Protein AF-A0A9D0XVX3-F1 (afdb_monomer_lite)

Radius of gyration: 26.19 Å; chains: 1; bounding box: 48×37×80 Å

Structure (mmCIF, N/CA/C/O backbone):
data_AF-A0A9D0XVX3-F1
#
_entry.id   AF-A0A9D0XVX3-F1
#
loop_
_atom_site.group_PDB
_atom_site.id
_atom_site.type_symbol
_atom_site.label_atom_id
_atom_site.label_alt_id
_atom_site.label_comp_id
_atom_site.label_asym_id
_atom_site.label_entity_id
_atom_site.label_seq_id
_atom_site.pdbx_PDB_ins_code
_atom_site.Cartn_x
_atom_site.Cartn_y
_atom_site.Cartn_z
_atom_site.occupancy
_atom_site.B_iso_or_equiv
_atom_site.auth_seq_id
_atom_site.auth_comp_id
_atom_site.auth_asym_id
_atom_site.auth_atom_id
_atom_site.pdbx_PDB_model_num
ATOM 1 N N . MET A 1 1 ? 24.039 11.231 -56.090 1.00 52.75 1 MET A N 1
ATOM 2 C CA . MET A 1 1 ? 24.964 10.865 -54.996 1.00 52.75 1 MET A CA 1
ATOM 3 C C . MET A 1 1 ? 25.336 9.409 -55.194 1.00 52.75 1 MET A C 1
ATOM 5 O O . MET A 1 1 ? 24.428 8.606 -55.371 1.00 52.75 1 MET A O 1
ATOM 9 N N . SER A 1 2 ? 26.626 9.075 -55.248 1.00 55.81 2 SER A N 1
ATOM 10 C CA . SER A 1 2 ? 27.055 7.671 -55.224 1.00 55.81 2 SER A CA 1
ATOM 11 C C . SER A 1 2 ? 26.662 7.043 -53.879 1.00 55.81 2 SER A C 1
ATOM 13 O O . SER A 1 2 ? 26.607 7.751 -52.868 1.00 55.81 2 SER A O 1
ATOM 15 N N . SER A 1 3 ? 26.374 5.737 -53.843 1.00 59.44 3 SER A N 1
ATOM 16 C CA . SER A 1 3 ? 26.017 5.036 -52.595 1.00 59.44 3 SER A CA 1
ATOM 17 C C . SER A 1 3 ? 27.057 5.251 -51.482 1.00 59.44 3 SER A C 1
ATOM 19 O O . SER A 1 3 ? 26.695 5.363 -50.313 1.00 59.44 3 SER A O 1
ATOM 21 N N . ASP A 1 4 ? 28.330 5.433 -51.842 1.00 62.91 4 ASP A N 1
ATOM 22 C CA . ASP A 1 4 ? 29.420 5.688 -50.895 1.00 62.91 4 ASP A CA 1
ATOM 23 C C . ASP A 1 4 ? 29.338 7.058 -50.208 1.00 62.91 4 ASP A C 1
ATOM 25 O O . ASP A 1 4 ? 29.583 7.165 -49.005 1.00 62.91 4 ASP A O 1
ATOM 29 N N . GLN A 1 5 ? 28.931 8.110 -50.930 1.00 63.84 5 GLN A N 1
ATOM 30 C CA . GLN A 1 5 ? 28.737 9.439 -50.337 1.00 63.84 5 GLN A CA 1
ATOM 31 C C . GLN A 1 5 ? 27.575 9.449 -49.340 1.00 63.84 5 GLN A C 1
ATOM 33 O O . GLN A 1 5 ? 27.665 10.082 -48.290 1.00 63.84 5 GLN A O 1
ATOM 38 N N . PHE A 1 6 ? 26.491 8.732 -49.645 1.00 62.97 6 PHE A N 1
ATOM 39 C CA . PHE A 1 6 ? 25.341 8.617 -48.748 1.00 62.97 6 PHE A CA 1
ATOM 40 C C . PHE A 1 6 ? 25.706 7.862 -47.459 1.00 62.97 6 PHE A C 1
ATOM 42 O O . PHE A 1 6 ? 25.366 8.299 -46.358 1.00 62.97 6 PHE A O 1
ATOM 49 N N . ASN A 1 7 ? 26.489 6.790 -47.583 1.00 68.19 7 ASN A N 1
ATOM 50 C CA . ASN A 1 7 ? 26.976 6.011 -46.445 1.00 68.19 7 ASN A CA 1
ATOM 51 C C . ASN A 1 7 ? 27.938 6.800 -45.556 1.00 68.19 7 ASN A C 1
ATOM 53 O O . ASN A 1 7 ? 27.896 6.676 -44.331 1.00 68.19 7 ASN A O 1
ATOM 57 N N . TYR A 1 8 ? 28.779 7.644 -46.153 1.00 71.88 8 TYR A N 1
ATOM 58 C CA . TYR A 1 8 ? 29.661 8.537 -45.409 1.00 71.88 8 TYR A CA 1
ATOM 59 C C . TYR A 1 8 ? 28.873 9.550 -44.566 1.00 71.88 8 TYR A C 1
ATOM 61 O O . TYR A 1 8 ? 29.139 9.700 -43.372 1.00 71.88 8 TYR A O 1
ATOM 69 N N . VAL A 1 9 ? 27.855 10.192 -45.152 1.00 76.06 9 VAL A N 1
ATOM 70 C CA . VAL A 1 9 ? 26.990 11.142 -44.432 1.00 76.06 9 VAL A CA 1
ATOM 71 C C . VAL A 1 9 ? 26.244 10.447 -43.294 1.00 76.06 9 VAL A C 1
ATOM 73 O O . VAL A 1 9 ? 26.218 10.966 -42.180 1.00 76.06 9 VAL A O 1
ATOM 76 N N . LEU A 1 10 ? 25.698 9.252 -43.535 1.00 73.81 10 LEU A N 1
ATOM 77 C CA . LEU A 1 10 ? 24.985 8.483 -42.516 1.00 73.81 10 LEU A CA 1
ATOM 78 C C . LEU A 1 10 ? 25.876 8.159 -41.308 1.00 73.81 10 LEU A C 1
ATOM 80 O O . LEU A 1 10 ? 25.492 8.411 -40.165 1.00 73.81 10 LEU A O 1
ATOM 84 N N . LYS A 1 11 ? 27.090 7.655 -41.558 1.00 73.00 11 LYS A N 1
ATOM 85 C CA . LYS A 1 11 ? 28.076 7.371 -40.504 1.00 73.00 11 LYS A CA 1
ATOM 86 C C . LYS A 1 11 ? 28.440 8.633 -39.731 1.00 73.00 11 LYS A C 1
ATOM 88 O O . LYS A 1 11 ? 28.538 8.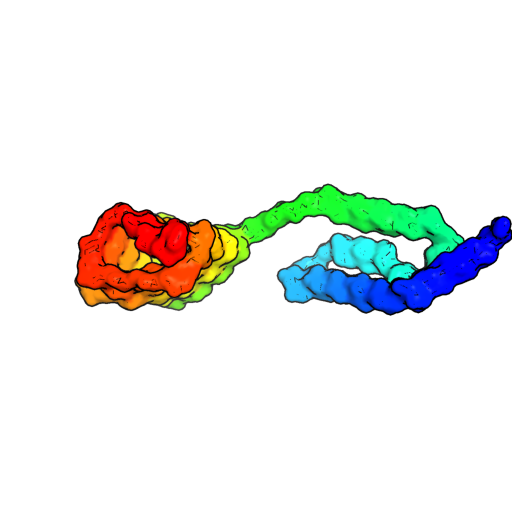597 -38.507 1.00 73.00 11 LYS A O 1
ATOM 93 N N . ASN A 1 12 ? 28.605 9.755 -40.429 1.00 75.88 12 ASN A N 1
ATOM 94 C CA . ASN A 1 12 ? 28.948 11.014 -39.786 1.00 75.88 12 ASN A CA 1
ATOM 95 C C . ASN A 1 12 ? 27.800 11.543 -38.911 1.00 75.88 12 ASN A C 1
ATOM 97 O O . ASN A 1 12 ? 28.048 12.027 -37.812 1.00 75.88 12 ASN A O 1
ATOM 101 N N . LEU A 1 13 ? 26.541 11.397 -39.334 1.00 76.56 13 LEU A N 1
ATOM 102 C CA . LEU A 1 13 ? 25.368 11.778 -38.536 1.00 76.56 13 LEU A CA 1
ATOM 103 C C . LEU A 1 13 ? 25.193 10.894 -37.292 1.00 76.56 13 LEU A C 1
ATOM 105 O O . LEU A 1 13 ? 24.900 11.405 -36.210 1.00 76.56 13 LEU A O 1
ATOM 109 N N . LEU A 1 14 ? 25.418 9.581 -37.413 1.00 73.81 14 LEU A N 1
ATOM 110 C CA . LEU A 1 14 ? 25.396 8.668 -36.263 1.00 73.81 14 LEU A CA 1
ATOM 111 C C . LEU A 1 14 ? 26.503 9.016 -35.255 1.00 73.81 14 LEU A C 1
ATOM 113 O O . LEU A 1 14 ? 26.245 9.076 -34.056 1.00 73.81 14 LEU A O 1
ATOM 117 N N . ASN A 1 15 ? 27.706 9.337 -35.739 1.00 71.75 15 ASN A N 1
ATOM 118 C CA . ASN A 1 15 ? 28.848 9.680 -34.889 1.00 71.75 15 ASN A CA 1
ATOM 119 C C . ASN A 1 15 ? 28.804 11.097 -34.297 1.00 71.75 15 ASN A C 1
ATOM 121 O O . ASN A 1 15 ? 29.281 11.304 -33.185 1.00 71.75 15 ASN A O 1
ATOM 125 N N . SER A 1 16 ? 28.290 12.095 -35.019 1.00 74.81 16 SER A N 1
ATOM 126 C CA . SER A 1 16 ? 28.348 13.502 -34.589 1.00 74.81 16 SER A CA 1
ATOM 127 C C . SER A 1 16 ? 27.082 13.961 -33.870 1.00 74.81 16 SER A C 1
ATOM 129 O O . SER A 1 16 ? 27.187 14.618 -32.834 1.00 74.81 16 SER A O 1
ATOM 131 N N . SER A 1 17 ? 25.904 13.588 -34.376 1.00 71.94 17 SER A N 1
ATOM 132 C CA . SER A 1 17 ? 24.608 14.025 -33.842 1.00 71.94 17 SER A CA 1
ATOM 133 C C . SER A 1 17 ? 24.043 13.072 -32.787 1.00 71.94 17 SER A C 1
ATOM 135 O O . SER A 1 17 ? 23.274 13.507 -31.938 1.00 71.94 17 SER A O 1
ATOM 137 N N . ASN A 1 18 ? 24.442 11.794 -32.795 1.00 71.31 18 ASN A N 1
ATOM 138 C CA . ASN A 1 18 ? 23.931 10.759 -31.886 1.00 71.31 18 ASN A CA 1
ATOM 139 C C . ASN A 1 18 ? 25.034 10.133 -31.012 1.00 71.31 18 ASN A C 1
ATOM 141 O O . ASN A 1 18 ? 25.027 8.935 -30.740 1.00 71.31 18 ASN A O 1
ATOM 145 N N . LYS A 1 19 ? 25.972 10.953 -30.522 1.00 75.75 19 LYS A N 1
ATOM 146 C CA . LYS A 1 19 ? 27.110 10.517 -29.682 1.00 75.75 19 LYS A CA 1
ATOM 147 C C . LYS A 1 19 ? 26.708 9.705 -28.449 1.00 75.75 19 LYS A C 1
ATOM 149 O O . LYS A 1 19 ? 27.444 8.817 -28.036 1.00 75.75 19 LYS A O 1
ATOM 154 N N . ASN A 1 20 ? 25.539 9.996 -27.881 1.00 83.12 20 ASN A N 1
ATOM 155 C CA . ASN A 1 20 ? 25.042 9.331 -26.676 1.00 83.12 20 ASN A CA 1
ATOM 156 C C . ASN A 1 20 ? 24.321 8.010 -26.968 1.00 83.12 20 ASN A C 1
ATOM 158 O O . ASN A 1 20 ? 24.012 7.280 -26.035 1.00 83.12 20 ASN A O 1
ATOM 162 N N . LEU A 1 21 ? 24.063 7.676 -28.236 1.00 82.44 21 LEU A N 1
ATOM 163 C CA . LEU A 1 21 ? 23.298 6.487 -28.608 1.00 82.44 21 LEU A CA 1
ATOM 164 C C . LEU A 1 21 ? 23.889 5.178 -28.047 1.00 82.44 21 LEU A C 1
ATOM 166 O O . LEU A 1 21 ? 23.113 4.398 -27.496 1.00 82.44 21 LEU A O 1
ATOM 170 N N . PRO A 1 22 ? 25.217 4.934 -28.076 1.00 83.88 22 PRO A N 1
ATOM 171 C CA . PRO A 1 22 ? 25.799 3.742 -27.461 1.00 83.88 22 PRO A CA 1
ATOM 172 C C . PRO A 1 22 ? 25.550 3.677 -25.953 1.00 83.88 22 PRO A C 1
ATOM 174 O O . PRO A 1 22 ? 25.225 2.614 -25.428 1.00 83.88 22 PRO A O 1
ATOM 177 N N . LEU A 1 23 ? 25.660 4.821 -25.266 1.00 84.50 23 LEU A N 1
ATOM 178 C CA . LEU A 1 23 ? 25.414 4.925 -23.827 1.00 84.50 23 LEU A CA 1
ATOM 179 C C . LEU A 1 23 ? 23.945 4.648 -23.508 1.00 84.50 23 LEU A C 1
ATOM 181 O O . LEU A 1 23 ? 23.659 3.830 -22.643 1.00 84.50 23 LEU A O 1
ATOM 185 N N . THR A 1 24 ? 23.015 5.238 -24.259 1.00 84.75 24 THR A N 1
ATOM 186 C CA . THR A 1 24 ? 21.578 4.990 -24.095 1.00 84.75 24 THR A CA 1
ATOM 187 C C . THR A 1 24 ? 21.229 3.519 -24.328 1.00 84.75 24 THR A C 1
ATOM 189 O O . THR A 1 24 ? 20.479 2.929 -23.554 1.00 84.75 24 THR A O 1
ATOM 192 N N . VAL A 1 25 ? 21.792 2.889 -25.366 1.00 84.12 25 VAL A N 1
ATOM 193 C CA . VAL A 1 25 ? 21.595 1.453 -25.627 1.00 84.12 25 VAL A CA 1
ATOM 194 C C . VAL A 1 25 ? 22.132 0.616 -24.462 1.00 84.12 25 VAL A C 1
ATOM 196 O O . VAL A 1 25 ? 21.450 -0.304 -24.007 1.00 84.12 25 VAL A O 1
ATOM 199 N N . TYR A 1 26 ? 23.313 0.950 -23.940 1.00 84.00 26 TYR A N 1
ATOM 200 C CA . TYR A 1 26 ? 23.897 0.274 -22.785 1.00 84.00 26 TYR A CA 1
ATOM 201 C C . TYR A 1 26 ? 23.040 0.423 -21.519 1.00 84.00 26 TYR A C 1
ATOM 203 O O . TYR A 1 26 ? 22.759 -0.574 -20.855 1.00 84.00 26 TYR A O 1
ATOM 211 N N . GLU A 1 27 ? 22.580 1.634 -21.203 1.00 83.31 27 GLU A N 1
ATOM 212 C CA . GLU A 1 27 ? 21.724 1.913 -20.045 1.00 83.31 27 GLU A CA 1
ATOM 213 C C . GLU A 1 27 ? 20.420 1.117 -20.097 1.00 83.31 27 GLU A C 1
ATOM 215 O O . GLU A 1 27 ? 20.023 0.514 -19.100 1.00 83.31 27 GLU A O 1
ATOM 220 N N . VAL A 1 28 ? 19.787 1.051 -21.272 1.00 81.25 28 VAL A N 1
ATOM 221 C CA . VAL A 1 28 ? 18.573 0.254 -21.481 1.00 81.25 28 VAL A CA 1
ATOM 222 C C . VAL A 1 28 ? 18.857 -1.230 -21.240 1.00 81.25 28 VAL A C 1
ATOM 224 O O . VAL A 1 28 ? 18.151 -1.871 -20.462 1.00 81.25 28 VAL A O 1
ATOM 227 N N . LEU A 1 29 ? 19.912 -1.786 -21.846 1.00 79.44 29 LEU A N 1
ATOM 228 C CA . LEU A 1 29 ? 20.296 -3.191 -21.657 1.00 79.44 29 LEU A CA 1
ATOM 229 C C . LEU A 1 29 ? 20.642 -3.515 -20.197 1.00 79.44 29 LEU A C 1
ATOM 231 O O . LEU A 1 29 ? 20.311 -4.593 -19.700 1.00 79.44 29 LEU A O 1
ATOM 235 N N . TYR A 1 30 ? 21.298 -2.588 -19.503 1.00 80.38 30 TYR A N 1
ATOM 236 C CA . TYR A 1 30 ? 21.643 -2.721 -18.093 1.00 80.38 30 TYR A CA 1
ATOM 237 C C . TYR A 1 30 ? 20.401 -2.661 -17.191 1.00 80.38 30 TYR A C 1
ATOM 239 O O . TYR A 1 30 ? 20.271 -3.469 -16.269 1.00 80.38 30 TYR A O 1
ATOM 247 N N . ALA A 1 31 ? 19.446 -1.774 -17.487 1.00 75.38 31 ALA A N 1
ATOM 248 C CA . ALA A 1 31 ? 18.176 -1.682 -16.770 1.00 75.38 31 ALA A CA 1
ATOM 249 C C . ALA A 1 31 ? 17.358 -2.980 -16.872 1.00 75.38 31 ALA A C 1
ATOM 251 O O . ALA A 1 31 ? 16.809 -3.430 -15.867 1.00 75.38 31 ALA A O 1
ATOM 252 N N . PHE A 1 32 ? 17.351 -3.634 -18.041 1.00 71.06 32 PHE A N 1
ATOM 253 C CA . PHE A 1 32 ? 16.723 -4.951 -18.201 1.00 71.06 32 PHE A CA 1
ATOM 254 C C . PHE A 1 32 ? 17.389 -6.051 -17.354 1.00 71.06 32 PHE A C 1
ATOM 256 O O . PHE A 1 32 ? 16.715 -6.998 -16.961 1.00 71.06 32 PHE A O 1
ATOM 263 N N . LYS A 1 33 ? 18.684 -5.930 -17.024 1.00 68.88 33 LYS A N 1
ATOM 264 C CA . LYS A 1 33 ? 19.402 -6.900 -16.177 1.00 68.88 33 LYS A CA 1
ATOM 265 C C . LYS A 1 33 ? 19.218 -6.670 -14.674 1.00 68.88 33 LYS A C 1
ATOM 267 O O . LYS A 1 33 ? 19.176 -7.634 -13.921 1.00 68.88 33 LYS A O 1
ATOM 272 N N . LYS A 1 34 ? 19.130 -5.417 -14.212 1.00 56.25 34 LYS A N 1
ATOM 273 C CA . LYS A 1 34 ? 19.202 -5.066 -12.775 1.00 56.25 34 LYS A CA 1
ATOM 274 C C . LYS A 1 34 ? 17.959 -5.463 -11.947 1.00 56.25 34 LYS A C 1
ATOM 276 O O . LYS A 1 34 ? 18.030 -5.430 -10.723 1.00 56.25 34 LYS A O 1
ATOM 281 N N . GLY A 1 35 ? 16.841 -5.835 -12.580 1.00 53.16 35 GLY A N 1
ATOM 282 C CA . GLY A 1 35 ? 15.582 -6.195 -11.898 1.00 53.16 35 GLY A CA 1
ATOM 283 C C . GLY A 1 35 ? 15.077 -7.628 -12.116 1.00 53.16 35 GLY A C 1
ATOM 284 O O . GLY A 1 35 ? 14.187 -8.061 -11.390 1.00 53.16 35 GLY A O 1
ATOM 285 N N . ASN A 1 36 ? 15.645 -8.365 -13.074 1.00 54.41 36 ASN A N 1
ATOM 286 C CA . ASN A 1 36 ? 15.230 -9.725 -13.417 1.00 54.41 36 ASN A CA 1
ATOM 287 C C . ASN A 1 36 ? 16.327 -10.700 -12.969 1.00 54.41 36 ASN A C 1
ATOM 289 O O . ASN A 1 36 ? 17.297 -10.918 -13.689 1.00 54.41 36 ASN A O 1
ATOM 293 N N . TYR A 1 37 ? 16.188 -11.280 -11.772 1.00 49.88 37 TYR A N 1
ATOM 294 C CA . TYR A 1 37 ? 17.137 -12.265 -11.222 1.00 49.88 37 TYR A CA 1
ATOM 295 C C . TYR A 1 37 ? 17.169 -13.600 -11.994 1.00 49.88 37 TYR A C 1
ATOM 297 O O . TYR A 1 37 ? 17.987 -14.460 -11.682 1.00 49.88 37 TYR A O 1
ATOM 305 N N . ASP A 1 38 ? 16.319 -13.758 -13.011 1.00 45.81 38 ASP A N 1
ATOM 306 C CA . ASP A 1 38 ? 16.195 -14.963 -13.827 1.00 45.81 38 ASP A CA 1
ATOM 307 C C . ASP A 1 38 ? 16.753 -14.704 -15.239 1.00 45.81 38 ASP A C 1
ATOM 309 O O . ASP A 1 38 ? 16.037 -14.491 -16.217 1.00 45.81 38 ASP A O 1
ATOM 313 N N . ILE A 1 39 ? 18.082 -14.624 -15.353 1.00 48.00 39 ILE A N 1
ATOM 314 C CA . ILE A 1 39 ? 18.762 -14.356 -16.630 1.00 48.00 39 ILE A CA 1
ATOM 315 C C . ILE A 1 39 ? 18.944 -15.676 -17.396 1.00 48.00 39 ILE A C 1
ATOM 317 O O . ILE A 1 39 ? 20.051 -16.165 -17.605 1.00 48.00 39 ILE A O 1
ATOM 321 N N . GLN A 1 40 ? 17.819 -16.224 -17.852 1.00 51.69 40 GLN A N 1
ATOM 322 C CA . GLN A 1 40 ? 17.716 -16.964 -19.117 1.00 51.69 40 GLN A CA 1
ATOM 323 C C . GLN A 1 40 ? 16.826 -16.192 -20.105 1.00 51.69 40 GLN A C 1
ATOM 325 O O . GLN A 1 40 ? 16.125 -16.766 -20.933 1.00 51.69 40 GLN A O 1
ATOM 330 N N . ASP A 1 41 ? 16.823 -14.861 -20.007 1.00 63.47 41 ASP A N 1
ATOM 331 C CA . ASP A 1 41 ? 15.916 -14.012 -20.770 1.00 63.47 41 ASP A CA 1
ATOM 332 C C . ASP A 1 41 ? 16.376 -13.932 -22.241 1.00 63.47 41 ASP A C 1
ATOM 334 O O . ASP A 1 41 ? 17.187 -13.088 -22.639 1.00 63.47 41 ASP A O 1
ATOM 338 N N . GLU A 1 42 ? 15.836 -14.827 -23.071 1.00 70.88 42 GLU A N 1
ATOM 339 C CA . GLU A 1 42 ? 15.985 -14.859 -24.534 1.00 70.88 42 GLU A CA 1
ATOM 340 C C . GLU A 1 42 ? 15.760 -13.472 -25.164 1.00 70.88 42 GLU A C 1
ATOM 342 O O . GLU A 1 42 ? 16.402 -13.102 -26.151 1.00 70.88 42 GLU A O 1
ATOM 347 N N . LEU A 1 43 ? 14.926 -12.645 -24.525 1.00 72.88 43 LEU A N 1
ATOM 348 C CA . LEU A 1 43 ? 14.694 -11.256 -24.897 1.00 72.88 43 LEU A CA 1
ATOM 349 C C . LEU A 1 43 ? 15.952 -10.386 -24.773 1.00 72.88 43 LEU A C 1
ATOM 351 O O . LEU A 1 43 ? 16.284 -9.697 -25.737 1.00 72.88 43 LEU A O 1
ATOM 355 N N . VAL A 1 44 ? 16.660 -10.407 -23.639 1.00 76.44 44 VAL A N 1
ATOM 356 C CA . VAL A 1 44 ? 17.871 -9.587 -23.443 1.00 76.44 44 VAL A CA 1
ATOM 357 C C . VAL A 1 44 ? 18.941 -9.998 -24.445 1.00 76.44 44 VAL A C 1
ATOM 359 O O . VAL A 1 44 ? 19.579 -9.140 -25.053 1.00 76.44 44 VAL A O 1
ATOM 362 N N . LEU A 1 45 ? 19.078 -11.304 -24.692 1.00 76.94 45 LEU A N 1
ATOM 363 C CA . LEU A 1 45 ? 19.994 -11.820 -25.703 1.00 76.94 45 LEU A CA 1
ATOM 364 C C . LEU A 1 45 ? 19.592 -11.370 -27.120 1.00 76.94 45 LEU A C 1
ATOM 366 O O . LEU A 1 45 ? 20.451 -10.967 -27.906 1.00 76.94 45 LEU A O 1
ATOM 370 N N . SER A 1 46 ? 18.296 -11.393 -27.449 1.00 78.75 46 SER A N 1
ATOM 371 C CA . SER A 1 46 ? 17.782 -10.930 -28.747 1.00 78.75 46 SER A CA 1
ATOM 372 C C . SER A 1 46 ? 17.977 -9.423 -28.953 1.00 78.75 46 SER A C 1
ATOM 374 O O . SER A 1 46 ? 18.359 -9.000 -30.046 1.00 78.75 46 SER A O 1
ATOM 376 N N . LEU A 1 47 ? 17.783 -8.622 -27.898 1.00 79.25 47 LEU A N 1
ATOM 377 C CA . LEU A 1 47 ? 18.005 -7.179 -27.897 1.00 79.25 47 LEU A CA 1
ATOM 378 C C . LEU A 1 47 ? 19.484 -6.881 -28.105 1.00 79.25 47 LEU A C 1
ATOM 380 O O . LEU A 1 47 ? 19.810 -6.166 -29.043 1.00 79.25 47 LEU A O 1
ATOM 384 N N . MET A 1 48 ? 20.374 -7.504 -27.326 1.00 80.75 48 MET A N 1
ATOM 385 C CA . MET A 1 48 ? 21.824 -7.334 -27.474 1.00 80.75 48 MET A CA 1
ATOM 386 C C . MET A 1 48 ? 22.309 -7.651 -28.890 1.00 80.75 48 MET A C 1
ATOM 388 O O . MET A 1 48 ? 23.069 -6.876 -29.467 1.00 80.75 48 MET A O 1
ATOM 392 N N . LYS A 1 49 ? 21.837 -8.758 -29.482 1.00 82.25 49 LYS A N 1
ATOM 393 C CA . LYS A 1 49 ? 22.199 -9.141 -30.856 1.00 82.25 49 LYS A CA 1
ATOM 394 C C . LYS A 1 49 ? 21.754 -8.103 -31.887 1.00 82.25 49 LYS A C 1
ATOM 396 O O . LYS A 1 49 ? 22.489 -7.831 -32.828 1.00 82.25 49 LYS A O 1
ATOM 401 N N . LYS A 1 50 ? 20.565 -7.519 -31.721 1.00 82.31 50 LYS A N 1
ATOM 402 C CA . LYS A 1 50 ? 19.998 -6.560 -32.683 1.00 82.31 50 LYS A CA 1
ATOM 403 C C . LYS A 1 50 ? 20.474 -5.124 -32.474 1.00 82.31 50 LYS A C 1
ATOM 405 O O . LYS A 1 50 ? 20.511 -4.355 -33.428 1.00 82.31 50 LYS A O 1
ATOM 410 N N . THR A 1 51 ? 20.830 -4.749 -31.246 1.00 84.06 51 THR A N 1
ATOM 411 C CA . THR A 1 51 ? 21.301 -3.399 -30.905 1.00 84.06 51 THR A CA 1
ATOM 412 C C . THR A 1 51 ? 22.825 -3.270 -30.996 1.00 84.06 51 THR A C 1
ATOM 414 O O . THR A 1 51 ? 23.332 -2.158 -30.878 1.00 84.06 51 THR A O 1
ATOM 417 N N . GLY A 1 52 ? 23.566 -4.368 -31.197 1.00 80.88 52 GLY A N 1
ATOM 418 C CA . GLY A 1 52 ? 25.035 -4.392 -31.180 1.00 80.88 52 GLY A CA 1
ATOM 419 C C . GLY A 1 52 ? 25.689 -3.392 -32.138 1.00 80.88 52 GLY A C 1
ATOM 420 O O . GLY A 1 52 ? 26.583 -2.653 -31.736 1.00 80.88 52 GLY A O 1
ATOM 421 N N . SER A 1 53 ? 25.173 -3.263 -33.363 1.00 81.56 53 SER A N 1
ATOM 422 C CA . SER A 1 53 ? 25.681 -2.299 -34.353 1.00 81.56 53 SER A CA 1
ATOM 423 C C . SER A 1 53 ? 25.486 -0.831 -33.942 1.00 81.56 53 SER A C 1
ATOM 425 O O . SER A 1 53 ? 26.182 0.048 -34.444 1.00 81.56 53 SER A O 1
ATOM 427 N N . LEU A 1 54 ? 24.561 -0.550 -33.012 1.00 82.00 54 LEU A N 1
ATOM 428 C CA . LEU A 1 54 ? 24.331 0.790 -32.459 1.00 82.00 54 LEU A CA 1
ATOM 429 C C . LEU A 1 54 ? 25.265 1.116 -31.282 1.00 82.00 54 LEU A C 1
ATOM 431 O O . LEU A 1 54 ? 25.355 2.275 -30.888 1.00 82.00 54 LEU A O 1
ATOM 435 N N . MET A 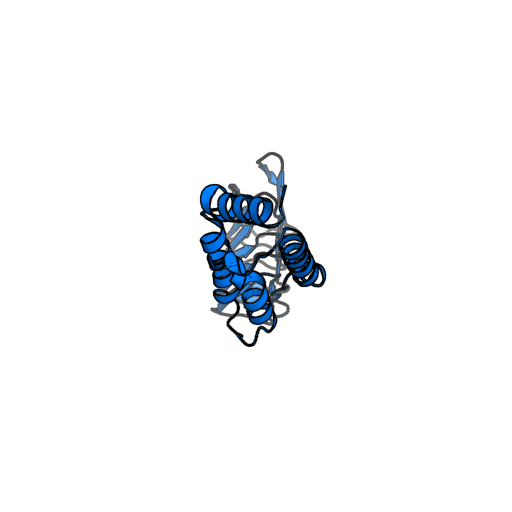1 55 ? 25.989 0.130 -30.739 1.00 77.31 55 MET A N 1
ATOM 436 C CA . MET A 1 55 ? 26.993 0.329 -29.687 1.00 77.31 55 MET A CA 1
ATOM 437 C C . MET A 1 55 ? 28.377 0.656 -30.268 1.00 77.31 55 MET A C 1
ATOM 439 O O . MET A 1 55 ? 29.384 0.076 -29.879 1.00 77.31 55 MET A O 1
ATOM 443 N N . GLY A 1 56 ? 28.434 1.579 -31.230 1.00 72.06 56 GLY A N 1
ATOM 444 C CA . GLY A 1 56 ? 29.693 2.066 -31.807 1.00 72.06 56 GLY A CA 1
ATOM 445 C C . GLY A 1 56 ? 30.222 1.283 -33.015 1.00 72.06 56 GLY A C 1
ATOM 446 O O . GLY A 1 56 ? 31.168 1.737 -33.653 1.00 72.06 56 GLY A O 1
ATOM 447 N N . HIS A 1 57 ? 29.583 0.177 -33.408 1.00 73.12 57 HIS A N 1
ATOM 448 C CA . HIS A 1 57 ? 29.918 -0.583 -34.623 1.00 73.12 57 HIS A CA 1
ATOM 449 C C . HIS A 1 57 ? 29.105 -0.121 -35.848 1.00 73.12 57 HIS A C 1
ATOM 451 O O . HIS A 1 57 ? 28.556 -0.920 -36.603 1.00 73.12 57 HIS A O 1
ATOM 457 N N . TYR A 1 58 ? 29.031 1.192 -36.086 1.00 72.38 58 TYR A N 1
ATOM 458 C CA . TYR A 1 58 ? 28.213 1.757 -37.174 1.00 72.38 58 TYR A CA 1
ATOM 459 C C . TYR A 1 58 ? 28.705 1.390 -38.582 1.00 72.38 58 TYR A C 1
ATOM 461 O O . TYR A 1 58 ? 27.998 1.605 -39.565 1.00 72.38 58 TYR A O 1
ATOM 469 N N . CYS A 1 59 ? 29.913 0.831 -38.702 1.00 68.19 59 CYS A N 1
ATOM 470 C CA . CYS A 1 59 ? 30.408 0.253 -39.950 1.00 68.19 59 CYS A CA 1
ATOM 471 C C . CYS A 1 59 ? 29.522 -0.893 -40.459 1.00 68.19 59 CYS A C 1
ATOM 473 O O . CYS A 1 59 ? 29.440 -1.076 -41.671 1.00 68.19 59 CYS A O 1
ATOM 475 N N . ASP A 1 60 ? 28.803 -1.568 -39.558 1.00 73.31 60 ASP A N 1
ATOM 476 C CA . ASP A 1 60 ? 27.895 -2.677 -39.866 1.00 73.31 60 ASP A CA 1
ATOM 477 C C . ASP A 1 60 ? 26.500 -2.202 -40.311 1.00 73.31 60 ASP A C 1
ATOM 479 O O . ASP A 1 60 ? 25.592 -3.004 -40.537 1.00 73.31 60 ASP A O 1
ATOM 483 N N . ILE A 1 61 ? 26.311 -0.885 -40.437 1.00 77.25 61 ILE A N 1
ATOM 484 C CA . ILE A 1 61 ? 25.079 -0.251 -40.903 1.00 77.25 61 ILE A CA 1
ATOM 485 C C . ILE A 1 61 ? 25.354 0.322 -42.299 1.00 77.25 61 ILE A C 1
ATOM 487 O O . ILE A 1 61 ? 25.735 1.488 -42.434 1.00 77.25 61 ILE A O 1
ATOM 491 N N . PRO A 1 62 ? 25.219 -0.504 -43.353 1.00 73.38 62 PRO A N 1
ATOM 492 C CA . PRO A 1 62 ? 25.653 -0.140 -44.693 1.00 73.38 62 PRO A CA 1
ATOM 493 C C . PRO A 1 62 ? 24.698 0.820 -45.392 1.00 73.38 62 PRO A C 1
ATOM 495 O O . PRO A 1 62 ? 25.093 1.390 -46.395 1.00 73.38 62 PRO A O 1
ATOM 498 N N . ASP A 1 63 ? 23.453 0.962 -44.932 1.00 79.88 63 ASP A N 1
ATOM 499 C CA . ASP A 1 63 ? 22.459 1.833 -45.548 1.00 79.88 63 ASP A CA 1
ATOM 500 C C . ASP A 1 63 ? 21.321 2.208 -44.580 1.00 79.88 63 ASP A C 1
ATOM 502 O O . ASP A 1 63 ? 21.173 1.676 -43.473 1.00 79.88 63 ASP A O 1
ATOM 506 N N . MET A 1 64 ? 20.466 3.131 -45.030 1.00 77.12 64 MET A N 1
ATOM 507 C CA . MET A 1 64 ? 19.277 3.546 -44.283 1.00 77.12 64 MET A CA 1
ATOM 508 C C . MET A 1 64 ? 18.249 2.412 -44.144 1.00 77.12 64 MET A C 1
ATOM 510 O O . MET A 1 64 ? 17.514 2.358 -43.158 1.00 77.12 64 MET A O 1
ATOM 514 N N . LYS A 1 65 ? 18.207 1.468 -45.095 1.00 82.25 65 LYS A N 1
ATOM 515 C CA . LYS A 1 65 ? 17.300 0.313 -45.025 1.00 82.25 65 LYS A CA 1
ATOM 516 C C . LYS A 1 65 ? 17.643 -0.578 -43.832 1.00 82.25 65 LYS A C 1
ATOM 518 O O . LYS A 1 65 ? 16.732 -1.056 -43.158 1.00 82.25 65 LYS A O 1
ATOM 523 N N . CYS A 1 66 ? 18.927 -0.743 -43.521 1.00 80.38 66 CYS A N 1
ATOM 524 C CA . CYS A 1 66 ? 19.396 -1.467 -42.348 1.00 80.38 66 CYS A CA 1
ATOM 525 C C . CYS A 1 66 ? 18.912 -0.803 -41.050 1.00 80.38 66 CYS A C 1
ATOM 527 O O . CYS A 1 66 ? 18.380 -1.491 -40.180 1.00 80.38 66 CYS A O 1
ATOM 529 N N . LEU A 1 67 ? 18.979 0.531 -40.946 1.00 80.12 67 LEU A N 1
ATOM 530 C CA . LEU A 1 67 ? 18.426 1.266 -39.796 1.00 80.12 67 LEU A CA 1
ATOM 531 C C . LEU A 1 67 ? 16.914 1.094 -39.669 1.00 80.12 67 LEU A C 1
ATOM 533 O O . LEU A 1 67 ? 16.409 0.828 -38.577 1.00 80.12 67 LEU A O 1
ATOM 537 N N . CYS A 1 68 ? 16.184 1.204 -40.780 1.00 81.69 68 CYS A N 1
ATOM 538 C CA . CYS A 1 68 ? 14.743 0.968 -40.801 1.00 81.69 68 CYS A CA 1
ATOM 539 C C . CYS A 1 68 ? 14.400 -0.458 -40.352 1.00 81.69 68 CYS A C 1
ATOM 541 O O . CYS A 1 68 ? 13.446 -0.641 -39.593 1.00 81.69 68 CYS A O 1
ATOM 543 N N . ARG A 1 69 ? 15.191 -1.457 -40.763 1.00 85.31 69 ARG A N 1
ATOM 544 C CA . ARG A 1 69 ? 15.041 -2.851 -40.332 1.00 85.31 69 ARG A CA 1
ATOM 545 C C . ARG A 1 69 ? 15.288 -3.001 -38.834 1.00 85.31 69 ARG A C 1
ATOM 547 O O . ARG A 1 69 ? 14.416 -3.521 -38.151 1.00 85.31 69 ARG A O 1
ATOM 554 N N . ILE A 1 70 ? 16.401 -2.484 -38.311 1.00 83.44 70 ILE A N 1
ATOM 555 C CA . ILE A 1 70 ? 16.712 -2.523 -36.872 1.00 83.44 70 ILE A CA 1
ATOM 556 C C . ILE A 1 70 ? 15.581 -1.866 -36.066 1.00 83.44 70 ILE A C 1
ATOM 558 O O . ILE A 1 70 ? 15.075 -2.458 -35.116 1.00 83.44 70 ILE A O 1
ATOM 562 N N . SER A 1 71 ? 15.118 -0.683 -36.481 1.00 83.81 71 SER A N 1
ATOM 563 C CA . SER A 1 71 ? 14.009 0.019 -35.823 1.00 83.81 71 SER A CA 1
ATOM 564 C C . SER A 1 71 ? 12.710 -0.791 -35.855 1.00 83.81 71 SER A C 1
ATOM 566 O O . SER A 1 71 ? 12.008 -0.881 -34.848 1.00 83.81 71 SER A O 1
ATOM 568 N N . SER A 1 72 ? 12.396 -1.415 -36.991 1.00 82.50 72 SER A N 1
ATOM 569 C CA . SER A 1 72 ? 11.184 -2.224 -37.157 1.00 82.50 72 SER A CA 1
ATOM 570 C C . SER A 1 72 ? 11.242 -3.513 -36.342 1.00 82.50 72 SER A C 1
ATOM 572 O O . SER A 1 72 ? 10.256 -3.882 -35.713 1.00 82.50 72 SER A O 1
ATOM 574 N N . GLU A 1 73 ? 12.398 -4.171 -36.286 1.00 82.25 73 GLU A N 1
ATOM 575 C CA . GLU A 1 73 ? 12.609 -5.371 -35.478 1.00 82.25 73 GLU A CA 1
ATOM 576 C C . GLU A 1 73 ? 12.553 -5.065 -33.980 1.00 82.25 73 GLU A C 1
ATOM 578 O O . GLU A 1 73 ? 11.919 -5.811 -33.238 1.00 82.25 73 GLU A O 1
ATOM 583 N N . MET A 1 74 ? 13.146 -3.953 -33.532 1.00 78.50 74 MET A N 1
ATOM 584 C CA . MET A 1 74 ? 13.004 -3.489 -32.148 1.00 78.50 74 MET A CA 1
ATOM 585 C C . MET A 1 74 ? 11.541 -3.208 -31.814 1.00 78.50 74 MET A C 1
ATOM 587 O O . MET A 1 74 ? 11.040 -3.675 -30.792 1.00 78.50 74 MET A O 1
ATOM 591 N N . LYS A 1 75 ? 10.829 -2.496 -32.697 1.00 81.00 75 LYS A N 1
ATOM 592 C CA . LYS A 1 75 ? 9.393 -2.261 -32.536 1.00 81.00 75 LYS A CA 1
ATOM 593 C C . LYS A 1 75 ? 8.634 -3.575 -32.467 1.00 81.00 75 LYS A C 1
ATOM 595 O O . LYS A 1 75 ? 7.813 -3.708 -31.577 1.00 81.00 75 LYS A O 1
ATOM 600 N N . HIS A 1 76 ? 8.911 -4.551 -33.326 1.00 81.50 76 HIS A N 1
ATOM 601 C CA . HIS A 1 76 ? 8.226 -5.845 -33.321 1.00 81.50 76 HIS A CA 1
ATOM 602 C C . HIS A 1 76 ? 8.495 -6.647 -32.037 1.00 81.50 76 HIS A C 1
ATOM 604 O O . HIS A 1 76 ? 7.554 -7.138 -31.415 1.00 81.50 76 HIS A O 1
ATOM 610 N N . LEU A 1 77 ? 9.757 -6.712 -31.593 1.00 74.44 77 LEU A N 1
ATOM 611 C CA . LEU A 1 77 ? 10.146 -7.349 -30.328 1.00 74.44 77 LEU A CA 1
ATOM 612 C C . LEU A 1 77 ? 9.428 -6.740 -29.119 1.00 74.44 77 LEU A C 1
ATOM 614 O O . LEU A 1 77 ? 9.072 -7.456 -28.186 1.00 74.44 77 LEU A O 1
ATOM 618 N N . LEU A 1 78 ? 9.198 -5.427 -29.147 1.00 70.06 78 LEU A N 1
ATOM 619 C CA . LEU A 1 78 ? 8.512 -4.703 -28.080 1.00 70.06 78 LEU A CA 1
ATOM 620 C C . LEU A 1 78 ? 6.980 -4.709 -28.247 1.00 70.06 78 LEU A C 1
ATOM 622 O O . LEU A 1 78 ? 6.260 -4.722 -27.257 1.00 70.06 78 LEU A O 1
ATOM 626 N N . SER A 1 79 ? 6.459 -4.756 -29.476 1.00 67.38 79 SER A N 1
ATOM 627 C CA . SER A 1 79 ? 5.017 -4.678 -29.782 1.00 67.38 79 SER A CA 1
ATOM 628 C C . SER A 1 79 ? 4.268 -5.967 -29.446 1.00 67.38 79 SER A C 1
ATOM 630 O O . SER A 1 79 ? 3.099 -5.909 -29.073 1.00 67.38 79 SER A O 1
ATOM 632 N N . GLY A 1 80 ? 4.933 -7.127 -29.524 1.00 55.22 80 GLY A N 1
ATOM 633 C CA . GLY A 1 80 ? 4.365 -8.406 -29.074 1.00 55.22 80 GLY A CA 1
ATOM 634 C C . GLY A 1 80 ? 4.214 -8.503 -27.551 1.00 55.22 80 GLY A C 1
ATOM 635 O O . GLY A 1 80 ? 3.452 -9.327 -27.051 1.00 55.22 80 GLY A O 1
ATOM 636 N N . ARG A 1 81 ? 4.894 -7.625 -26.806 1.00 53.50 81 ARG A N 1
ATOM 637 C CA . ARG A 1 81 ? 4.768 -7.486 -25.358 1.00 53.50 81 ARG A CA 1
ATOM 638 C C . ARG A 1 81 ? 4.063 -6.167 -25.059 1.00 53.50 81 ARG A C 1
ATOM 640 O O . ARG A 1 81 ? 4.686 -5.184 -24.670 1.00 53.50 81 ARG A O 1
ATOM 647 N N . LYS A 1 82 ? 2.724 -6.163 -25.117 1.00 43.72 82 LYS A N 1
ATOM 648 C CA . LYS A 1 82 ? 1.996 -5.341 -24.136 1.00 43.72 82 LYS A CA 1
ATOM 649 C C . LYS A 1 82 ? 2.616 -5.726 -22.802 1.00 43.72 82 LYS A C 1
ATOM 651 O O . LYS A 1 82 ? 2.600 -6.914 -22.493 1.00 43.72 82 LYS A O 1
ATOM 656 N N . SER A 1 83 ? 3.234 -4.783 -22.091 1.00 47.75 83 SER A N 1
ATOM 657 C CA . SER A 1 83 ? 3.620 -4.996 -20.700 1.00 47.75 83 SER A CA 1
ATOM 658 C C . SER A 1 83 ? 2.382 -5.571 -20.031 1.00 47.75 83 SER A C 1
ATOM 660 O O . SER A 1 83 ? 1.409 -4.854 -19.805 1.00 47.75 83 SER A O 1
ATOM 662 N N . THR A 1 84 ? 2.336 -6.888 -19.838 1.00 42.34 84 THR A N 1
ATOM 663 C CA . THR A 1 84 ? 1.462 -7.453 -18.834 1.00 42.34 84 THR A CA 1
ATOM 664 C C . THR A 1 84 ? 2.035 -6.810 -17.592 1.00 42.34 84 THR A C 1
ATOM 666 O O . THR A 1 84 ? 3.194 -7.114 -17.287 1.00 42.34 84 THR A O 1
ATOM 669 N N . PRO A 1 85 ? 1.345 -5.845 -16.952 1.00 49.66 85 PRO A N 1
ATOM 670 C CA . PRO A 1 85 ? 1.856 -5.321 -15.704 1.00 49.66 85 PRO A CA 1
ATOM 671 C C . PRO A 1 85 ? 2.078 -6.567 -14.867 1.00 49.66 85 PRO A C 1
ATOM 673 O O . PRO A 1 85 ? 1.134 -7.341 -14.691 1.00 49.66 85 PRO A O 1
ATOM 676 N N . VAL A 1 86 ? 3.332 -6.846 -14.503 1.00 51.03 86 VAL A N 1
ATOM 677 C CA . VAL A 1 86 ? 3.638 -7.947 -13.602 1.00 51.03 86 VAL A CA 1
ATOM 678 C C . VAL A 1 86 ? 2.869 -7.579 -12.349 1.00 51.03 86 VAL A C 1
ATOM 680 O O . VAL A 1 86 ? 3.264 -6.691 -11.593 1.00 51.03 86 VAL A O 1
ATOM 683 N N . LYS A 1 87 ? 1.673 -8.150 -12.216 1.00 61.03 87 LYS A N 1
ATOM 684 C CA . LYS A 1 87 ? 0.825 -7.984 -11.055 1.00 61.03 87 LYS A CA 1
ATOM 685 C C . LYS A 1 87 ? 1.527 -8.803 -9.997 1.00 61.03 87 LYS A C 1
ATOM 687 O O . LYS A 1 87 ? 1.283 -9.997 -9.869 1.00 61.03 87 LYS A O 1
ATOM 692 N N . GLY A 1 88 ? 2.478 -8.175 -9.312 1.00 82.62 88 GLY A N 1
ATOM 693 C CA . GLY A 1 88 ? 3.091 -8.715 -8.107 1.00 82.62 88 GLY A CA 1
ATOM 694 C C . GLY A 1 88 ? 2.073 -8.664 -6.977 1.00 82.62 88 GLY A C 1
ATOM 695 O O . GLY A 1 88 ? 2.299 -7.954 -6.003 1.00 82.62 88 GLY A O 1
ATOM 696 N N . ASP A 1 89 ? 0.920 -9.302 -7.183 1.00 89.75 89 ASP A N 1
ATOM 697 C CA . ASP A 1 89 ? -0.154 -9.405 -6.212 1.00 89.75 89 ASP A CA 1
ATOM 698 C C . ASP A 1 89 ? 0.257 -10.452 -5.171 1.00 89.75 89 ASP A C 1
ATOM 700 O O . ASP A 1 89 ? 0.751 -11.527 -5.509 1.00 89.75 89 ASP A O 1
ATOM 704 N N . VAL A 1 90 ? 0.054 -10.136 -3.898 1.00 93.06 90 VAL A N 1
ATOM 705 C CA . VAL A 1 90 ? 0.416 -10.998 -2.773 1.00 93.06 90 VAL A CA 1
ATOM 706 C C . VAL A 1 90 ? -0.851 -11.332 -2.001 1.00 93.06 90 VAL A C 1
ATOM 708 O O . VAL A 1 90 ? -1.570 -10.439 -1.551 1.00 93.06 90 VAL A O 1
ATOM 711 N N . ILE A 1 91 ? -1.135 -12.624 -1.844 1.00 94.31 91 ILE A N 1
ATOM 712 C CA . ILE A 1 91 ? -2.278 -13.114 -1.068 1.00 94.31 91 ILE A CA 1
ATOM 713 C C . ILE A 1 91 ? -1.740 -13.875 0.134 1.00 94.31 91 ILE A C 1
ATOM 715 O O . ILE A 1 91 ? -0.945 -14.801 -0.006 1.00 94.31 91 ILE A O 1
ATOM 719 N N . LEU A 1 92 ? -2.177 -13.467 1.318 1.00 93.06 92 LEU A N 1
ATOM 720 C CA . LEU A 1 92 ? -1.733 -14.002 2.596 1.00 93.06 92 LEU A CA 1
ATOM 721 C C . LEU A 1 92 ? -2.958 -14.352 3.430 1.00 93.06 92 LEU A C 1
ATOM 723 O O . LEU A 1 92 ? -3.963 -13.645 3.398 1.00 93.06 92 LEU A O 1
ATOM 727 N N . ASN A 1 93 ? -2.877 -15.429 4.205 1.00 92.88 93 ASN A N 1
ATOM 728 C CA . ASN A 1 93 ? -3.920 -15.735 5.180 1.00 92.88 93 ASN A CA 1
ATOM 729 C C . ASN A 1 93 ? -3.778 -14.813 6.392 1.00 92.88 93 ASN A C 1
ATOM 731 O O . ASN A 1 93 ? -4.581 -13.905 6.574 1.00 92.88 93 ASN A O 1
ATOM 735 N N . ASP A 1 94 ? -2.722 -15.013 7.173 1.00 92.38 94 ASP A N 1
ATOM 736 C CA . ASP A 1 94 ? -2.450 -14.293 8.411 1.00 92.38 94 ASP A CA 1
ATOM 737 C C . ASP A 1 94 ? -0.978 -13.915 8.474 1.00 92.38 94 ASP A C 1
ATOM 739 O O . ASP A 1 94 ? -0.122 -14.684 8.036 1.00 92.38 94 ASP A O 1
ATOM 743 N N . ILE A 1 95 ? -0.684 -12.749 9.042 1.00 94.75 95 ILE A N 1
ATOM 744 C CA . ILE A 1 95 ? 0.690 -12.278 9.226 1.00 94.75 95 ILE A CA 1
ATOM 745 C C . ILE A 1 95 ? 0.892 -11.705 10.619 1.00 94.75 95 ILE A C 1
ATOM 747 O O . ILE A 1 95 ? 0.029 -11.017 11.170 1.00 94.75 95 ILE A O 1
ATOM 751 N N . THR A 1 96 ? 2.048 -12.016 11.197 1.00 95.50 96 THR A N 1
ATOM 752 C CA . THR A 1 96 ? 2.467 -11.520 12.506 1.00 95.50 96 THR A CA 1
ATOM 753 C C . THR A 1 96 ? 3.947 -11.194 12.458 1.00 95.50 96 THR A C 1
ATOM 755 O O . THR A 1 96 ? 4.747 -12.065 12.130 1.00 95.50 96 THR A O 1
ATOM 758 N N . ASN A 1 97 ? 4.309 -9.969 12.835 1.00 95.56 97 ASN A N 1
ATOM 759 C CA . ASN A 1 97 ? 5.700 -9.524 12.885 1.00 95.56 97 ASN A CA 1
ATOM 760 C C . ASN A 1 97 ? 6.435 -9.661 11.538 1.00 95.56 97 ASN A C 1
ATOM 762 O O . ASN A 1 97 ? 7.578 -10.114 11.484 1.00 95.56 97 ASN A O 1
ATOM 766 N N . CYS A 1 98 ? 5.749 -9.309 10.450 1.00 94.38 98 CYS A N 1
ATOM 767 C CA . CYS A 1 98 ? 6.264 -9.421 9.090 1.00 94.38 98 CYS A CA 1
ATOM 768 C C . CYS A 1 98 ? 6.397 -8.053 8.416 1.00 94.38 98 CYS A C 1
ATOM 770 O O . CYS A 1 98 ? 5.688 -7.101 8.744 1.00 94.38 98 CYS A O 1
ATOM 772 N N . GLU A 1 99 ? 7.247 -7.998 7.398 1.00 95.94 99 GLU A N 1
ATOM 773 C CA . GLU A 1 99 ? 7.293 -6.909 6.430 1.00 95.94 99 GLU A CA 1
ATOM 774 C C . GLU A 1 99 ? 6.989 -7.477 5.042 1.00 95.94 99 GLU A C 1
ATOM 776 O O . GLU A 1 99 ? 7.614 -8.445 4.607 1.00 95.94 99 GLU A O 1
ATOM 781 N N . VAL A 1 100 ? 5.980 -6.923 4.371 1.00 94.38 100 VAL A N 1
ATOM 782 C CA . VAL A 1 100 ? 5.477 -7.424 3.088 1.00 94.38 100 VAL A CA 1
ATOM 783 C C . VAL A 1 100 ? 5.440 -6.283 2.085 1.00 94.38 100 VAL A C 1
ATOM 785 O O . VAL A 1 100 ? 4.769 -5.278 2.313 1.00 94.38 100 VAL A O 1
ATOM 788 N N . SER A 1 101 ? 6.100 -6.476 0.945 1.00 94.38 101 SER A N 1
ATOM 789 C CA . SER A 1 101 ? 6.173 -5.488 -0.133 1.00 94.38 101 SER A CA 1
ATOM 790 C C . SER A 1 101 ? 5.694 -6.081 -1.455 1.00 94.38 101 SER A C 1
ATOM 792 O O . SER A 1 101 ? 6.109 -7.175 -1.833 1.00 94.38 101 SER A O 1
ATOM 794 N N . ALA A 1 102 ? 4.833 -5.354 -2.168 1.00 91.50 102 ALA A N 1
ATOM 795 C CA . ALA A 1 102 ? 4.209 -5.807 -3.408 1.00 91.50 102 ALA A CA 1
ATOM 796 C C . ALA A 1 102 ? 4.155 -4.698 -4.472 1.00 91.50 102 ALA A C 1
ATOM 798 O O . ALA A 1 102 ? 3.774 -3.557 -4.200 1.00 91.50 102 ALA A O 1
ATOM 799 N N . LEU A 1 103 ? 4.485 -5.051 -5.719 1.00 89.62 103 LEU A N 1
ATOM 800 C CA . LEU A 1 103 ? 4.259 -4.175 -6.880 1.00 89.62 103 LEU A CA 1
ATOM 801 C C . LEU A 1 103 ? 2.777 -4.126 -7.278 1.00 89.62 103 LEU A C 1
ATOM 803 O O . LEU A 1 103 ? 2.328 -3.159 -7.887 1.00 89.62 103 LEU A O 1
ATOM 807 N N . GLY A 1 104 ? 2.030 -5.182 -6.960 1.00 89.88 104 GLY A N 1
ATOM 808 C CA . GLY A 1 104 ? 0.590 -5.265 -7.137 1.00 89.88 104 GLY A CA 1
ATOM 809 C C . GLY A 1 104 ? -0.156 -4.995 -5.835 1.00 89.88 104 GLY A C 1
ATOM 810 O O . GLY A 1 104 ? 0.294 -4.237 -4.976 1.00 89.88 104 GLY A O 1
ATOM 811 N N . ASN A 1 105 ? -1.318 -5.618 -5.698 1.00 94.19 105 ASN A N 1
ATOM 812 C CA . ASN A 1 105 ? -2.172 -5.534 -4.521 1.00 94.19 105 ASN A CA 1
ATOM 813 C C . ASN A 1 105 ? -1.715 -6.506 -3.426 1.00 94.19 105 ASN A C 1
ATOM 815 O O . ASN A 1 105 ? -1.197 -7.579 -3.723 1.00 94.19 105 ASN A O 1
ATOM 819 N N . ILE A 1 106 ? -1.989 -6.184 -2.163 1.00 96.44 106 ILE A N 1
ATOM 820 C CA . ILE A 1 106 ? -1.832 -7.126 -1.046 1.00 96.44 106 ILE A CA 1
ATOM 821 C C . ILE A 1 106 ? -3.213 -7.465 -0.494 1.00 96.44 106 ILE A C 1
ATOM 823 O O . ILE A 1 106 ? -3.997 -6.569 -0.194 1.00 96.44 106 ILE A O 1
ATOM 827 N N . SER A 1 107 ? -3.521 -8.752 -0.351 1.00 96.50 107 SER A N 1
ATOM 828 C CA . SER A 1 107 ? -4.779 -9.230 0.230 1.00 96.50 107 SER A CA 1
ATOM 829 C C . SER A 1 107 ? -4.512 -10.149 1.417 1.00 9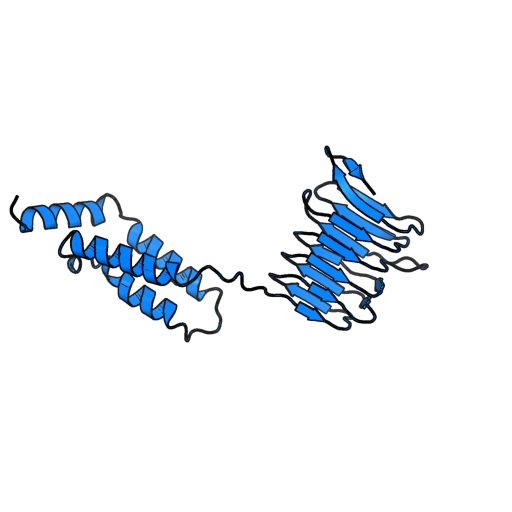6.50 107 SER A C 1
ATOM 831 O O . SER A 1 107 ? -3.997 -11.250 1.244 1.00 96.50 107 SER A O 1
ATOM 833 N N . VAL A 1 108 ? -4.900 -9.710 2.614 1.00 96.31 108 VAL A N 1
ATOM 834 C CA . VAL A 1 108 ? -4.885 -10.507 3.846 1.00 96.31 108 VAL A CA 1
ATOM 835 C C . VAL A 1 108 ? -6.294 -11.052 4.086 1.00 96.31 108 VAL A C 1
ATOM 837 O O . VAL A 1 108 ? -7.201 -10.320 4.497 1.00 96.31 108 VAL A O 1
ATOM 840 N N . ILE A 1 109 ? -6.501 -12.330 3.767 1.00 94.38 109 ILE A N 1
ATOM 841 C CA . ILE A 1 109 ? -7.831 -12.964 3.714 1.00 94.38 109 ILE A CA 1
ATOM 842 C C . ILE A 1 109 ? -8.233 -13.705 4.999 1.00 94.38 109 ILE A C 1
ATOM 844 O O . ILE A 1 109 ? -9.402 -14.069 5.143 1.00 94.38 109 ILE A O 1
ATOM 848 N N . GLY A 1 110 ? -7.294 -13.925 5.919 1.00 91.44 110 GLY A N 1
ATOM 849 C CA . GLY A 1 110 ? -7.495 -14.645 7.177 1.00 91.44 110 GLY A CA 1
ATOM 850 C C . GLY A 1 110 ? -7.970 -13.766 8.338 1.00 91.44 110 GLY A C 1
ATOM 851 O O . GLY A 1 110 ? -8.739 -12.816 8.170 1.00 91.44 110 GLY A O 1
ATOM 852 N N . LYS A 1 111 ? -7.537 -14.131 9.547 1.00 88.50 111 LYS A N 1
ATOM 853 C CA . LYS A 1 111 ? -7.864 -13.482 10.825 1.00 88.50 111 LYS A CA 1
ATOM 854 C C . LYS A 1 111 ? -7.309 -12.066 10.932 1.00 88.50 111 LYS A C 1
ATOM 856 O O . LYS A 1 111 ? -7.950 -11.246 11.593 1.00 88.50 111 LYS A O 1
ATOM 861 N N . GLY A 1 112 ? -6.171 -11.755 10.311 1.00 89.62 112 GLY A N 1
ATOM 862 C CA . GLY A 1 112 ? -5.648 -10.396 10.321 1.00 89.62 112 GLY A CA 1
ATOM 863 C C . GLY A 1 112 ? -4.142 -10.218 10.166 1.00 89.62 112 GLY A C 1
ATOM 864 O O . GLY A 1 112 ? -3.405 -11.086 9.706 1.00 89.62 112 GLY A O 1
ATOM 865 N N . CYS A 1 113 ? -3.710 -9.025 10.559 1.00 93.69 113 CYS A N 1
ATOM 866 C CA . CYS A 1 113 ? -2.349 -8.529 10.455 1.00 93.69 113 CYS A CA 1
ATOM 867 C C . CYS A 1 113 ? -1.931 -7.927 11.799 1.00 93.69 113 CYS A C 1
ATOM 869 O O . CYS A 1 113 ? -2.528 -6.948 12.256 1.00 93.69 113 CYS A O 1
ATOM 871 N N . ILE A 1 114 ? -0.917 -8.513 12.437 1.00 94.88 114 ILE A N 1
ATOM 872 C CA . ILE A 1 114 ? -0.454 -8.104 13.767 1.00 94.88 114 ILE A CA 1
ATOM 873 C C . ILE A 1 114 ? 0.992 -7.619 13.691 1.00 94.88 114 ILE A C 1
ATOM 875 O O . ILE A 1 114 ? 1.861 -8.333 13.193 1.00 94.88 114 ILE A O 1
ATOM 879 N N . ASN A 1 115 ? 1.256 -6.423 14.218 1.00 94.62 115 ASN A N 1
ATOM 880 C CA . ASN A 1 115 ? 2.591 -5.824 14.311 1.00 94.62 115 ASN A CA 1
ATOM 881 C C . ASN A 1 115 ? 3.400 -5.950 13.010 1.00 94.62 115 ASN A C 1
ATOM 883 O O . ASN A 1 115 ? 4.537 -6.411 13.028 1.00 94.62 115 ASN A O 1
ATOM 887 N N . SER A 1 116 ? 2.777 -5.656 11.873 1.00 95.50 116 SER A N 1
ATOM 888 C CA . SER A 1 116 ? 3.384 -5.893 10.561 1.00 95.50 116 SER A CA 1
ATOM 889 C C . SER A 1 116 ? 3.333 -4.641 9.696 1.00 95.50 116 SER A C 1
ATOM 891 O O . SER A 1 116 ? 2.479 -3.770 9.883 1.00 95.50 116 SER A O 1
ATOM 893 N N . THR A 1 117 ? 4.257 -4.573 8.744 1.00 96.81 117 THR A N 1
ATOM 894 C CA . THR A 1 117 ? 4.395 -3.472 7.790 1.00 96.81 117 THR A CA 1
ATOM 895 C C . THR A 1 117 ? 4.040 -3.959 6.394 1.00 96.81 117 THR A C 1
ATOM 897 O O . THR A 1 117 ? 4.595 -4.951 5.926 1.00 96.81 117 THR A O 1
ATOM 900 N N . LEU A 1 118 ? 3.104 -3.285 5.730 1.00 97.12 118 LEU A N 1
ATOM 901 C CA . LEU A 1 118 ? 2.663 -3.631 4.381 1.00 97.12 118 LEU A CA 1
ATOM 902 C C . LEU A 1 118 ? 2.909 -2.447 3.453 1.00 97.12 118 LEU A C 1
ATOM 904 O O . LEU A 1 118 ? 2.434 -1.347 3.730 1.00 97.12 118 LEU A O 1
ATOM 908 N N . TYR A 1 119 ? 3.601 -2.690 2.343 1.00 97.06 119 TYR A N 1
ATOM 909 C CA . TYR A 1 119 ? 3.876 -1.692 1.317 1.00 97.06 119 TYR A CA 1
ATOM 910 C C . TYR A 1 119 ? 3.383 -2.169 -0.049 1.00 97.06 119 TYR A C 1
ATOM 912 O O . TYR A 1 119 ? 3.790 -3.221 -0.539 1.00 97.06 119 TYR A O 1
ATOM 920 N N . SER A 1 120 ? 2.502 -1.404 -0.688 1.00 95.31 120 SER A N 1
ATOM 921 C CA . SER A 1 120 ? 1.895 -1.788 -1.964 1.00 95.31 120 SER A CA 1
ATOM 922 C C . SER A 1 120 ? 1.840 -0.618 -2.941 1.00 95.31 120 SER A C 1
ATOM 924 O O . SER A 1 120 ? 1.326 0.449 -2.617 1.00 95.31 120 SER A O 1
ATOM 926 N N . LYS A 1 121 ? 2.272 -0.843 -4.188 1.00 91.94 121 LYS A N 1
ATOM 927 C CA . LYS A 1 121 ? 1.984 0.082 -5.309 1.00 91.94 121 LYS A CA 1
ATOM 928 C C . LYS A 1 121 ? 0.558 -0.061 -5.867 1.00 91.94 121 LYS A C 1
ATOM 930 O O . LYS A 1 121 ? 0.142 0.610 -6.812 1.00 91.94 121 LYS A O 1
ATOM 935 N N . GLY A 1 122 ? -0.205 -0.994 -5.311 1.00 92.38 122 GLY A N 1
ATOM 936 C CA . GLY A 1 122 ? -1.599 -1.242 -5.627 1.00 92.38 122 GLY A CA 1
ATOM 937 C C . GLY A 1 122 ? -2.505 -0.864 -4.463 1.00 92.38 122 GLY A C 1
ATOM 938 O O . GLY A 1 122 ? -2.383 0.201 -3.856 1.00 92.38 122 GLY A O 1
ATOM 939 N N . LYS A 1 123 ? -3.466 -1.745 -4.199 1.00 95.62 123 LYS A N 1
ATOM 940 C CA . LYS A 1 123 ? -4.394 -1.664 -3.076 1.00 95.62 123 LYS A CA 1
ATOM 941 C C . LYS A 1 123 ? -4.011 -2.663 -1.995 1.00 95.62 123 LYS A C 1
ATOM 943 O O . LYS A 1 123 ? -3.537 -3.755 -2.306 1.00 95.62 123 LYS A O 1
ATOM 948 N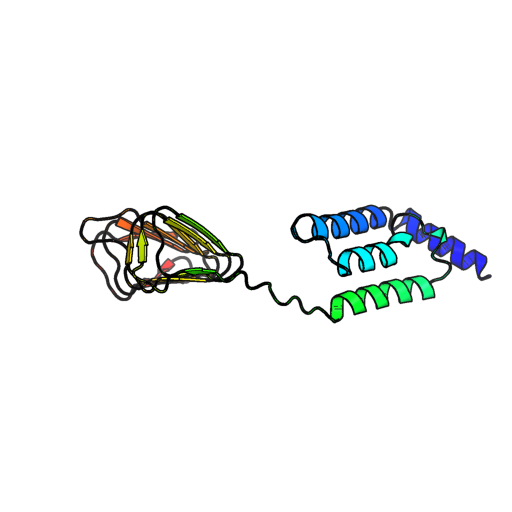 N . VAL A 1 124 ? -4.310 -2.332 -0.745 1.00 97.38 124 VAL A N 1
ATOM 949 C CA . VAL A 1 124 ? -4.226 -3.283 0.367 1.00 97.38 124 VAL A CA 1
ATOM 950 C C . VAL A 1 124 ? -5.626 -3.587 0.880 1.00 97.38 124 VAL A C 1
ATOM 952 O O . VAL A 1 124 ? -6.368 -2.679 1.243 1.00 97.38 124 VAL A O 1
ATOM 955 N N . PHE A 1 125 ? -5.977 -4.869 0.923 1.00 97.31 125 PHE A N 1
ATOM 956 C CA . PHE A 1 125 ? -7.217 -5.364 1.506 1.00 97.31 125 PHE A CA 1
ATOM 957 C C . PHE A 1 125 ? -6.911 -6.246 2.715 1.00 97.31 125 PHE A C 1
ATOM 959 O O . PHE A 1 125 ? -6.125 -7.187 2.613 1.00 97.31 125 PHE A O 1
ATOM 966 N N . ALA A 1 126 ? -7.558 -5.982 3.847 1.00 96.31 126 ALA A N 1
ATOM 967 C CA . ALA A 1 126 ? -7.501 -6.842 5.023 1.00 96.31 126 ALA A CA 1
ATOM 968 C C . ALA A 1 126 ? -8.915 -7.163 5.519 1.00 96.31 126 ALA A C 1
ATOM 970 O O . ALA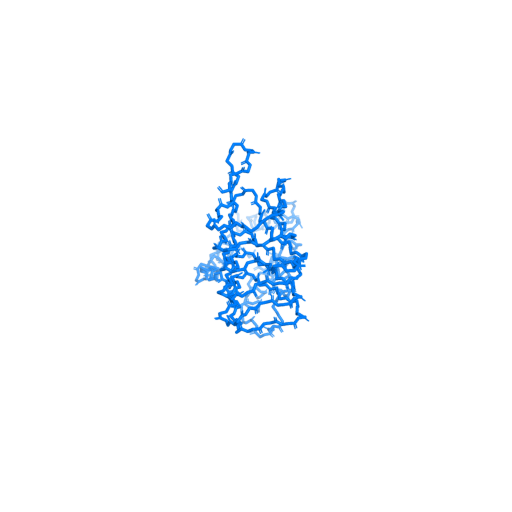 A 1 126 ? -9.629 -6.306 6.049 1.00 96.31 126 ALA A O 1
ATOM 971 N N . LYS A 1 127 ? -9.311 -8.432 5.379 1.00 93.62 127 LYS A N 1
ATOM 972 C CA . LYS A 1 127 ? -10.617 -8.934 5.839 1.00 93.62 127 LYS A CA 1
ATOM 973 C C . LYS A 1 127 ? -10.713 -8.999 7.365 1.00 93.62 127 LYS A C 1
ATOM 975 O O . LYS A 1 127 ? -11.803 -8.883 7.929 1.00 93.62 127 LYS A O 1
ATOM 980 N N . GLY A 1 128 ? -9.580 -9.246 8.009 1.00 91.50 128 GLY A N 1
ATOM 981 C CA . GLY A 1 128 ? -9.470 -9.478 9.439 1.00 91.50 128 GLY A CA 1
ATOM 982 C C . GLY A 1 128 ? -9.215 -8.222 10.272 1.00 91.50 128 GLY A C 1
ATOM 983 O O . GLY A 1 128 ? -9.494 -7.091 9.865 1.00 91.50 128 GLY A O 1
ATOM 984 N N . LEU A 1 129 ? -8.673 -8.456 11.464 1.00 94.38 129 LEU A N 1
ATOM 985 C CA . LEU A 1 129 ? -8.205 -7.430 12.388 1.00 94.38 129 LEU A CA 1
ATOM 986 C C . LEU A 1 129 ? -6.797 -6.966 12.004 1.00 94.38 129 LEU A C 1
ATOM 988 O O . LEU A 1 129 ? -5.873 -7.770 11.942 1.00 94.38 129 LEU A O 1
ATOM 992 N N . VAL A 1 130 ? -6.601 -5.667 11.831 1.00 96.00 130 VAL A N 1
ATOM 993 C CA . VAL A 1 130 ? -5.273 -5.064 11.704 1.00 96.00 130 VAL A CA 1
ATOM 994 C C . VAL A 1 130 ? -4.927 -4.388 13.022 1.00 96.00 130 VAL A C 1
ATOM 996 O O . VAL A 1 130 ? -5.647 -3.496 13.465 1.00 96.00 130 VAL A O 1
ATOM 999 N N . ARG A 1 131 ? -3.832 -4.799 13.663 1.00 93.50 131 ARG A N 1
ATOM 1000 C CA . ARG A 1 131 ? -3.387 -4.246 14.946 1.00 93.50 131 ARG A CA 1
ATOM 1001 C C . ARG A 1 131 ? -1.876 -4.081 14.963 1.00 93.50 131 ARG A C 1
ATOM 1003 O O . ARG A 1 131 ? -1.151 -5.071 14.961 1.00 93.50 131 ARG A O 1
ATOM 1010 N N . GLY A 1 132 ? -1.417 -2.848 15.145 1.00 91.50 132 GLY A N 1
ATOM 1011 C CA . GLY A 1 132 ? 0.009 -2.558 15.255 1.00 91.50 132 GLY A CA 1
ATOM 1012 C C . GLY A 1 132 ? 0.723 -2.595 13.904 1.00 91.50 132 GLY A C 1
ATOM 1013 O O . GLY A 1 132 ? 0.443 -3.455 13.068 1.00 91.50 132 GLY A O 1
ATOM 1014 N N . GLY A 1 133 ? 1.670 -1.679 13.722 1.00 94.44 133 GLY A N 1
ATOM 1015 C CA . GLY A 1 133 ? 2.450 -1.550 12.492 1.00 94.44 133 GLY A CA 1
ATOM 1016 C C . GLY A 1 133 ? 1.894 -0.482 11.552 1.00 94.44 133 GLY A C 1
ATOM 1017 O O . GLY A 1 133 ? 1.262 0.481 11.998 1.00 94.44 133 GLY A O 1
ATOM 1018 N N . GLN A 1 134 ? 2.159 -0.636 10.256 1.00 96.88 134 GLN A N 1
ATOM 1019 C CA . GLN A 1 134 ? 1.812 0.366 9.249 1.00 96.88 134 GLN A CA 1
ATOM 1020 C C . GLN A 1 134 ? 1.415 -0.266 7.914 1.00 96.88 134 GLN A C 1
ATOM 1022 O O . GLN A 1 134 ? 1.983 -1.269 7.488 1.00 96.88 134 GLN A O 1
ATOM 1027 N N . ILE A 1 135 ? 0.448 0.339 7.235 1.00 97.69 135 ILE A N 1
ATOM 1028 C CA . ILE A 1 135 ? 0.012 -0.063 5.900 1.00 97.69 135 ILE A CA 1
ATOM 1029 C C . ILE A 1 135 ? 0.103 1.155 4.996 1.00 97.69 135 ILE A C 1
ATOM 1031 O O . ILE A 1 135 ? -0.558 2.159 5.248 1.00 97.69 135 ILE A O 1
ATOM 1035 N N . ILE A 1 136 ? 0.903 1.046 3.942 1.00 97.88 136 ILE A N 1
ATOM 1036 C CA . ILE A 1 136 ? 1.118 2.100 2.956 1.00 97.88 136 ILE A CA 1
ATOM 1037 C C . ILE A 1 136 ? 0.726 1.549 1.586 1.00 97.88 136 ILE A C 1
ATOM 1039 O O . ILE A 1 136 ? 1.253 0.522 1.148 1.00 97.88 136 ILE A O 1
ATOM 1043 N N . ALA A 1 137 ? -0.217 2.211 0.916 1.00 96.94 137 ALA A N 1
ATOM 1044 C CA . ALA A 1 137 ? -0.708 1.789 -0.392 1.00 96.94 137 ALA A CA 1
ATOM 1045 C C . ALA A 1 137 ? -0.850 2.972 -1.355 1.00 96.94 137 ALA A C 1
ATOM 1047 O O . ALA A 1 137 ? -1.397 4.005 -0.986 1.00 96.94 137 ALA A O 1
ATOM 1048 N N . GLU A 1 138 ? -0.430 2.815 -2.612 1.00 93.31 138 GLU A N 1
ATOM 1049 C CA . GLU A 1 138 ? -0.528 3.899 -3.603 1.00 93.31 138 GLU A CA 1
ATOM 1050 C C . GLU A 1 138 ? -1.955 4.122 -4.129 1.00 93.31 138 GLU A C 1
ATOM 1052 O O . GLU A 1 138 ? -2.282 5.230 -4.531 1.00 93.31 138 GLU A O 1
ATOM 1057 N N . LYS A 1 139 ? -2.831 3.105 -4.137 1.00 92.31 139 LYS A N 1
ATOM 1058 C CA . LYS A 1 139 ? -4.188 3.243 -4.714 1.00 92.31 139 LYS A CA 1
ATOM 1059 C C . LYS A 1 139 ? -5.302 3.286 -3.683 1.00 92.31 139 LYS A C 1
ATOM 1061 O O . LYS A 1 139 ? -6.335 3.908 -3.919 1.00 92.31 139 LYS A O 1
ATOM 1066 N N . GLY A 1 140 ? -5.146 2.570 -2.576 1.00 95.19 140 GLY A N 1
ATOM 1067 C CA . GLY A 1 140 ? -6.158 2.558 -1.530 1.00 95.19 140 GLY A CA 1
ATOM 1068 C C . GLY A 1 140 ? -6.008 1.429 -0.525 1.00 95.19 140 GLY A C 1
ATOM 1069 O O . GLY A 1 140 ? -5.354 0.416 -0.784 1.00 95.19 140 GLY A O 1
ATOM 1070 N N . ILE A 1 141 ? -6.652 1.614 0.621 1.00 98.06 141 ILE A N 1
ATOM 1071 C CA . ILE A 1 141 ? -6.648 0.677 1.742 1.00 98.06 141 ILE A CA 1
ATOM 1072 C C . ILE A 1 141 ? -8.092 0.345 2.107 1.00 98.06 141 ILE A C 1
ATOM 1074 O O . ILE A 1 141 ? -8.921 1.236 2.284 1.00 98.06 141 ILE A O 1
ATOM 1078 N N . GLU A 1 142 ? -8.395 -0.939 2.243 1.00 97.88 142 GLU A N 1
ATOM 1079 C CA . GLU A 1 142 ? -9.703 -1.438 2.657 1.00 97.88 142 GLU A CA 1
ATOM 1080 C C . GLU A 1 142 ? -9.529 -2.419 3.813 1.00 97.88 142 GLU A C 1
ATOM 1082 O O . GLU A 1 142 ? -8.945 -3.491 3.658 1.00 97.88 142 GLU A O 1
ATOM 1087 N N . ILE A 1 143 ? -10.018 -2.042 4.992 1.00 97.06 143 ILE A N 1
ATOM 1088 C CA . ILE A 1 143 ? -9.847 -2.817 6.221 1.00 97.06 143 ILE A CA 1
ATOM 1089 C C . ILE A 1 143 ? -11.203 -3.048 6.872 1.00 97.06 143 ILE A C 1
ATOM 1091 O O . ILE A 1 143 ? -12.016 -2.137 7.024 1.00 97.06 143 ILE A O 1
ATOM 1095 N N . ASN A 1 144 ? -11.446 -4.273 7.319 1.00 96.00 144 ASN A N 1
ATOM 1096 C CA . ASN A 1 144 ? -12.637 -4.556 8.102 1.00 96.00 144 ASN A CA 1
ATOM 1097 C C . ASN A 1 144 ? -12.515 -3.972 9.520 1.00 96.00 144 ASN A C 1
ATOM 1099 O O . ASN A 1 144 ? -13.302 -3.117 9.919 1.00 96.00 144 ASN A O 1
ATOM 1103 N N . THR A 1 145 ? -11.500 -4.385 10.285 1.00 96.31 145 THR A N 1
ATOM 1104 C CA . THR A 1 145 ? -11.289 -3.877 11.649 1.00 96.31 145 THR A CA 1
ATOM 1105 C C . THR A 1 145 ? -9.878 -3.331 11.825 1.00 96.31 145 THR A C 1
ATOM 1107 O O . THR A 1 145 ? -8.917 -4.084 11.707 1.00 96.31 145 THR A O 1
ATOM 1110 N N . ALA A 1 146 ? -9.751 -2.038 12.125 1.00 96.56 146 ALA A N 1
ATOM 1111 C CA . ALA A 1 146 ? -8.479 -1.373 12.390 1.00 96.56 146 ALA A CA 1
ATOM 1112 C C . ALA A 1 146 ? -8.357 -1.016 13.878 1.00 96.56 146 ALA A C 1
ATOM 1114 O O . ALA A 1 146 ? -9.202 -0.316 14.436 1.00 96.56 146 ALA A O 1
ATOM 1115 N N . GLY A 1 147 ? -7.298 -1.500 14.515 1.00 94.19 147 GLY A N 1
ATOM 1116 C CA . GLY A 1 147 ? -6.999 -1.275 15.923 1.00 94.19 147 GLY A CA 1
ATOM 1117 C C . GLY A 1 147 ? -7.788 -2.161 16.889 1.00 94.19 147 GLY A C 1
ATOM 1118 O O . GLY A 1 147 ? -8.528 -3.055 16.488 1.00 94.19 147 GLY A O 1
ATOM 1119 N N . THR A 1 148 ? -7.626 -1.923 18.193 1.00 92.81 148 THR A N 1
ATOM 1120 C CA . THR A 1 148 ? -8.336 -2.661 19.257 1.00 92.81 148 THR A CA 1
ATOM 1121 C C . THR A 1 148 ? -8.857 -1.729 20.342 1.00 92.81 148 THR A C 1
ATOM 1123 O O . THR A 1 148 ? -8.376 -0.610 20.475 1.00 92.81 148 THR A O 1
ATOM 1126 N N . GLU A 1 149 ? -9.793 -2.204 21.168 1.00 88.38 149 GLU A N 1
ATOM 1127 C CA . GLU A 1 149 ? -10.366 -1.431 22.286 1.00 88.38 149 GLU A CA 1
ATOM 1128 C C . GLU A 1 149 ? -9.326 -0.946 23.298 1.00 88.38 149 GLU A C 1
ATOM 1130 O O . GLU A 1 149 ? -9.493 0.119 23.879 1.00 88.38 149 GLU A O 1
ATOM 1135 N N . ARG A 1 150 ? -8.230 -1.693 23.474 1.00 85.25 150 ARG A N 1
ATOM 1136 C CA . ARG A 1 150 ? -7.119 -1.314 24.363 1.00 85.25 150 ARG A CA 1
ATOM 1137 C C . ARG A 1 150 ? -6.161 -0.285 23.748 1.00 85.25 150 ARG A C 1
ATOM 1139 O O . ARG A 1 150 ? -5.156 0.030 24.375 1.00 85.25 150 ARG A O 1
ATOM 1146 N N . GLY A 1 151 ? -6.444 0.190 22.536 1.00 79.44 151 GLY A N 1
ATOM 1147 C CA . GLY A 1 151 ? -5.538 1.024 21.757 1.00 79.44 151 GLY A CA 1
ATOM 1148 C C . GLY A 1 151 ? -4.433 0.210 21.088 1.00 79.44 151 GLY A C 1
ATOM 1149 O O . GLY A 1 151 ? -3.904 -0.772 21.620 1.00 79.44 151 GLY A O 1
ATOM 1150 N N . SER A 1 152 ? -4.101 0.579 19.856 1.00 83.44 152 SER A N 1
ATOM 1151 C CA . SER A 1 152 ? -2.906 0.075 19.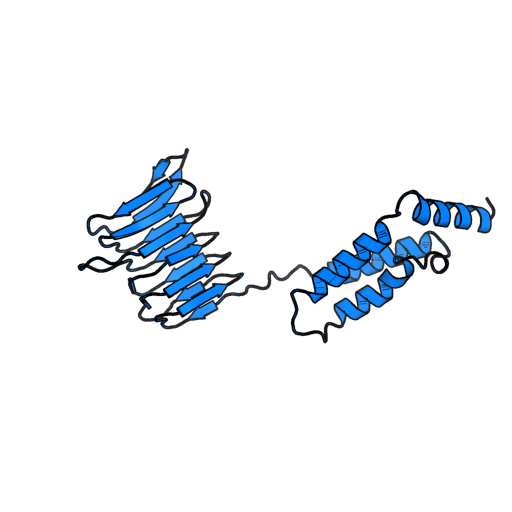183 1.00 83.44 152 SER A CA 1
ATOM 1152 C C . SER A 1 152 ? -2.450 1.070 18.135 1.00 83.44 152 SER A C 1
ATOM 1154 O O . SER A 1 152 ? -3.209 1.345 17.208 1.00 83.44 152 SER A O 1
ATOM 1156 N N . LYS A 1 153 ? -1.200 1.531 18.241 1.00 91.50 153 LYS A N 1
ATOM 1157 C CA . LYS A 1 153 ? -0.594 2.410 17.239 1.00 91.50 153 LYS A CA 1
ATOM 1158 C C . LYS A 1 153 ? -0.592 1.719 15.880 1.00 91.50 153 LYS A C 1
ATOM 1160 O O . LYS A 1 153 ? 0.129 0.742 15.684 1.00 91.50 153 LYS A O 1
ATOM 1165 N N . LEU A 1 154 ? -1.418 2.218 14.974 1.00 95.81 154 LEU A N 1
ATOM 1166 C CA . LEU A 1 154 ? -1.555 1.723 13.613 1.00 95.81 154 LEU A CA 1
ATOM 1167 C C . LEU A 1 154 ? -1.566 2.921 12.672 1.00 95.81 154 LEU A C 1
ATOM 1169 O O . LEU A 1 154 ? -2.360 3.834 12.877 1.00 95.81 154 LEU A O 1
ATOM 1173 N N . LEU A 1 155 ? -0.711 2.901 11.654 1.00 97.56 155 LEU A N 1
ATOM 1174 C CA . LEU A 1 155 ? -0.694 3.912 10.600 1.00 97.56 155 LEU A CA 1
ATOM 1175 C C . LEU A 1 155 ? -1.252 3.331 9.302 1.00 97.56 155 LEU A C 1
ATOM 1177 O O . LEU A 1 155 ? -0.804 2.280 8.852 1.00 97.56 155 LEU A O 1
ATOM 1181 N N . LEU A 1 156 ? -2.200 4.028 8.687 1.00 97.75 156 LEU A N 1
ATOM 1182 C CA . LEU A 1 156 ? -2.737 3.713 7.367 1.00 97.75 156 LEU A CA 1
ATOM 1183 C C . LEU A 1 156 ? -2.499 4.915 6.456 1.00 97.75 156 LEU A C 1
ATOM 1185 O O . LEU A 1 156 ? -3.042 5.986 6.714 1.00 97.75 156 LEU A O 1
ATOM 1189 N N . GLU A 1 157 ? -1.698 4.756 5.411 1.00 97.94 157 GLU A N 1
ATOM 1190 C CA . GLU A 1 157 ? -1.265 5.865 4.562 1.00 97.94 157 GLU A CA 1
ATOM 1191 C C . GLU A 1 157 ? -1.518 5.592 3.081 1.00 97.94 157 GLU A C 1
ATOM 1193 O O . GLU A 1 157 ? -1.187 4.531 2.548 1.00 97.94 157 GLU A O 1
ATOM 1198 N N . VAL A 1 158 ? -2.091 6.589 2.413 1.00 97.06 158 VAL A N 1
ATOM 1199 C CA . VAL A 1 158 ? -2.294 6.624 0.963 1.00 97.06 158 VAL A CA 1
ATOM 1200 C C . VAL A 1 158 ? -1.943 8.016 0.425 1.00 97.06 158 VAL A C 1
ATOM 1202 O O . VAL A 1 158 ? -2.012 8.997 1.176 1.00 97.06 158 VAL A O 1
ATOM 1205 N N . PRO A 1 159 ? -1.582 8.154 -0.861 1.00 94.12 159 PRO A N 1
ATOM 1206 C CA . PRO A 1 159 ? -1.416 9.461 -1.491 1.00 94.12 159 PRO A CA 1
ATOM 1207 C C . PRO A 1 159 ? -2.755 10.213 -1.603 1.00 94.12 159 PRO A C 1
ATOM 1209 O O . PRO A 1 159 ? -3.821 9.684 -1.290 1.00 94.12 159 PRO A O 1
ATOM 1212 N N . GLY A 1 160 ? -2.703 11.486 -2.007 1.00 91.19 160 GLY A N 1
ATOM 1213 C CA . GLY A 1 160 ? -3.873 12.379 -2.001 1.00 91.19 160 GLY A CA 1
ATOM 1214 C C . GLY A 1 160 ? -5.003 11.975 -2.957 1.00 91.19 160 GLY A C 1
ATOM 1215 O O . GLY A 1 160 ? -6.144 12.366 -2.738 1.00 91.19 160 GLY A O 1
ATOM 1216 N N . ASP A 1 161 ? -4.694 11.191 -3.987 1.00 91.62 161 ASP A N 1
ATOM 1217 C CA . ASP A 1 161 ? -5.628 10.592 -4.946 1.00 91.62 161 ASP A CA 1
ATOM 1218 C C . ASP A 1 161 ? -6.160 9.214 -4.504 1.00 91.62 161 ASP A C 1
ATOM 1220 O O . ASP A 1 161 ? -7.052 8.650 -5.142 1.00 91.62 161 ASP A O 1
ATOM 1224 N N . GLY A 1 162 ? -5.633 8.675 -3.401 1.00 93.56 162 GLY A N 1
ATOM 1225 C CA . GLY A 1 162 ? -6.052 7.413 -2.809 1.00 93.56 162 GLY A CA 1
ATOM 1226 C C . GLY A 1 162 ? -7.244 7.540 -1.856 1.00 93.56 162 GLY A C 1
ATOM 1227 O O . GLY A 1 162 ? -7.790 8.615 -1.600 1.00 93.56 162 GLY A O 1
ATOM 1228 N N . TYR A 1 163 ? -7.650 6.400 -1.295 1.00 95.44 163 TYR A N 1
ATOM 1229 C CA . TYR A 1 163 ? -8.731 6.321 -0.312 1.00 95.44 163 TYR A CA 1
ATOM 1230 C C . TYR A 1 163 ? -8.433 5.297 0.786 1.00 95.44 163 TYR A C 1
ATOM 1232 O O . TYR A 1 163 ? -7.730 4.311 0.555 1.00 95.44 163 TYR A O 1
ATOM 1240 N N . ILE A 1 164 ? -9.023 5.486 1.967 1.00 97.94 164 ILE A N 1
ATOM 1241 C CA . ILE A 1 164 ? -8.961 4.523 3.074 1.00 97.94 164 ILE A CA 1
ATOM 1242 C C . ILE A 1 164 ? -10.382 4.222 3.548 1.00 97.94 164 ILE A C 1
ATOM 1244 O O . ILE A 1 164 ? -11.070 5.093 4.072 1.00 97.94 164 ILE A O 1
ATOM 1248 N N . LYS A 1 165 ? -10.828 2.975 3.400 1.00 97.94 165 LYS A N 1
ATOM 1249 C CA . LYS A 1 165 ? -12.125 2.506 3.903 1.00 97.94 165 LYS A CA 1
ATOM 1250 C C . LYS A 1 165 ? -11.929 1.580 5.085 1.00 97.94 165 LYS A C 1
ATOM 1252 O O . LYS A 1 165 ? -11.174 0.612 4.998 1.00 97.94 165 LYS A O 1
ATOM 1257 N N . ILE A 1 166 ? -12.643 1.859 6.172 1.00 97.56 166 ILE A N 1
ATOM 1258 C CA . ILE A 1 166 ? -12.567 1.068 7.398 1.00 97.56 166 ILE A CA 1
ATOM 1259 C C . ILE A 1 166 ? -13.973 0.777 7.916 1.00 97.56 166 ILE A C 1
ATOM 1261 O O . ILE A 1 166 ? -14.739 1.695 8.214 1.00 97.56 166 ILE A O 1
ATOM 1265 N N . GLN A 1 167 ? -14.322 -0.501 8.070 1.00 97.12 167 GLN A N 1
ATOM 1266 C CA . GLN A 1 167 ? -15.649 -0.865 8.573 1.00 97.12 167 GLN A CA 1
ATOM 1267 C C . GLN A 1 167 ? -15.793 -0.565 10.074 1.00 97.12 167 GLN A C 1
ATOM 1269 O O . GLN A 1 167 ? -16.822 -0.030 10.488 1.00 97.12 167 GLN A O 1
ATOM 1274 N N . THR A 1 168 ? -14.781 -0.871 10.886 1.00 96.56 168 THR A N 1
ATOM 1275 C CA . THR A 1 168 ? -14.681 -0.479 12.302 1.00 96.56 168 THR A CA 1
ATOM 1276 C C . THR A 1 168 ? -13.262 -0.021 12.613 1.00 96.56 168 THR A C 1
ATOM 1278 O O . THR A 1 168 ? -12.313 -0.767 12.387 1.00 96.56 168 THR A O 1
ATOM 1281 N N . VAL A 1 169 ? -13.116 1.181 13.162 1.00 96.69 169 VAL A N 1
ATOM 1282 C CA . VAL A 1 169 ? -11.834 1.737 13.607 1.00 96.69 169 VAL A CA 1
ATOM 1283 C C . VAL A 1 169 ? -11.874 1.978 15.111 1.00 96.69 169 VAL A C 1
ATOM 1285 O O . VAL A 1 169 ? -12.884 2.439 15.643 1.00 96.69 169 VAL A O 1
ATOM 1288 N N . TYR A 1 170 ? -10.792 1.630 15.799 1.00 96.06 170 TYR A N 1
ATOM 1289 C CA . TYR A 1 170 ? -10.604 1.860 17.228 1.00 96.06 170 TYR A CA 1
ATOM 1290 C C . TYR A 1 170 ? -9.600 2.986 17.493 1.00 96.06 170 TYR A C 1
ATOM 1292 O O . TYR A 1 170 ? -8.921 3.468 16.583 1.00 96.06 170 TYR A O 1
ATOM 1300 N N . THR A 1 171 ? -9.509 3.378 18.765 1.00 94.81 171 THR A N 1
ATOM 1301 C CA . THR A 1 171 ? -8.575 4.407 19.233 1.00 94.81 171 THR A CA 1
ATOM 1302 C C . THR A 1 171 ? -7.122 4.098 18.863 1.00 94.81 171 THR A C 1
ATOM 1304 O O . THR A 1 171 ? -6.736 2.936 18.702 1.00 94.81 171 THR A O 1
ATOM 1307 N N . ASP A 1 172 ? -6.323 5.156 18.742 1.00 94.31 172 ASP A N 1
ATOM 1308 C CA . ASP A 1 172 ? -4.897 5.151 18.386 1.00 94.31 172 ASP A CA 1
ATOM 1309 C C . ASP A 1 172 ? -4.590 4.670 16.960 1.00 94.31 172 ASP A C 1
ATOM 1311 O O . ASP A 1 172 ? -3.429 4.450 16.600 1.00 94.31 172 ASP A O 1
ATOM 1315 N N . THR A 1 173 ? -5.624 4.552 16.124 1.00 96.06 173 THR A N 1
ATOM 1316 C CA . THR A 1 173 ? -5.457 4.379 14.681 1.00 96.06 173 THR A CA 1
ATOM 1317 C C . THR A 1 173 ? -5.266 5.746 14.040 1.00 96.06 173 THR A C 1
ATOM 1319 O O . THR A 1 173 ? -6.092 6.642 14.213 1.00 96.06 173 THR A O 1
ATOM 1322 N N . MET A 1 174 ? -4.194 5.900 13.275 1.00 97.00 174 MET A N 1
ATOM 1323 C CA . MET A 1 174 ? -3.895 7.086 12.490 1.00 97.00 174 MET A CA 1
ATOM 1324 C C . MET A 1 174 ? -4.081 6.770 11.014 1.00 97.00 174 MET A C 1
ATOM 1326 O O . MET A 1 174 ? -3.533 5.796 10.498 1.00 97.00 174 MET A O 1
ATOM 1330 N N . ILE A 1 175 ? -4.841 7.611 10.329 1.00 97.25 175 ILE A N 1
ATOM 1331 C CA . ILE A 1 175 ? -4.945 7.593 8.876 1.00 97.25 175 ILE A CA 1
ATOM 1332 C C . ILE A 1 175 ? -4.233 8.813 8.302 1.00 97.25 175 ILE A C 1
ATOM 1334 O O . ILE A 1 175 ? -4.223 9.885 8.911 1.00 97.25 175 ILE A O 1
ATOM 1338 N N . LYS A 1 176 ? -3.668 8.664 7.111 1.00 97.19 176 LYS A N 1
ATOM 1339 C CA . LYS A 1 176 ? -3.035 9.741 6.362 1.00 97.19 176 LYS A CA 1
ATOM 1340 C C . LYS A 1 176 ? -3.409 9.625 4.891 1.00 97.19 176 LYS A C 1
ATOM 1342 O O . LYS A 1 176 ? -3.200 8.586 4.273 1.00 97.19 176 LYS A O 1
ATOM 1347 N N . VAL A 1 177 ? -3.983 10.691 4.348 1.00 96.94 177 VAL A N 1
ATOM 1348 C CA . VAL A 1 177 ? -4.373 10.794 2.938 1.00 96.94 177 VAL A CA 1
ATOM 1349 C C . VAL A 1 177 ? -3.657 12.009 2.361 1.00 96.94 177 VAL A C 1
ATOM 1351 O O . VAL A 1 177 ? -3.980 13.157 2.680 1.00 96.94 177 VAL A O 1
ATOM 1354 N N . GLY A 1 178 ? -2.626 11.757 1.556 1.00 93.25 178 GLY A N 1
ATOM 1355 C CA . GLY A 1 178 ? -1.710 12.787 1.077 1.00 93.25 178 GLY A CA 1
ATOM 1356 C C . GLY A 1 178 ? -1.034 13.531 2.243 1.00 93.25 178 GLY A C 1
ATOM 1357 O O . GLY A 1 178 ? -0.417 12.892 3.097 1.00 93.25 178 GLY A O 1
ATOM 1358 N N . PRO A 1 179 ? -1.118 14.874 2.308 1.00 92.06 179 PRO A N 1
ATOM 1359 C CA . PRO A 1 179 ? -0.491 15.650 3.378 1.00 92.06 179 PRO A CA 1
ATOM 1360 C C . PRO A 1 179 ? -1.315 15.697 4.677 1.00 92.06 179 PRO A C 1
ATOM 1362 O O . PRO A 1 179 ? -0.807 16.168 5.692 1.00 92.06 179 PRO A O 1
ATOM 1365 N N . VAL A 1 180 ? -2.574 15.244 4.668 1.00 94.44 180 VAL A N 1
ATOM 1366 C CA . VAL A 1 180 ? -3.485 15.378 5.814 1.00 94.44 180 VAL A CA 1
ATOM 1367 C C . VAL A 1 180 ? -3.521 14.081 6.613 1.00 94.44 180 VAL A C 1
ATOM 1369 O O . VAL A 1 180 ? -3.685 13.002 6.047 1.00 94.44 180 VAL A O 1
ATOM 1372 N N . SER A 1 181 ? -3.402 14.188 7.936 1.00 95.12 181 SER A N 1
ATOM 1373 C CA . SER A 1 181 ? -3.515 13.057 8.861 1.00 95.12 181 SER A CA 1
ATOM 1374 C C . SER A 1 181 ? -4.638 13.271 9.870 1.00 95.12 181 SER A C 1
ATOM 1376 O O . SER A 1 181 ? -4.986 14.404 10.204 1.00 95.12 181 SER A O 1
ATOM 1378 N N . TYR A 1 182 ? -5.221 12.171 10.338 1.00 96.19 182 TYR A N 1
ATOM 1379 C CA . TYR A 1 182 ? -6.257 12.164 11.362 1.00 96.19 182 TYR A CA 1
ATOM 1380 C C . TYR A 1 182 ? -6.089 10.946 12.268 1.00 96.19 182 TYR A C 1
ATOM 1382 O O . TYR A 1 182 ? -5.928 9.822 11.790 1.00 96.19 182 TYR A O 1
ATOM 1390 N N . THR A 1 183 ? -6.151 11.172 13.577 1.00 96.12 183 THR A N 1
ATOM 1391 C CA . THR A 1 183 ? -6.069 10.115 14.588 1.00 96.12 183 THR A CA 1
ATOM 1392 C C . THR A 1 183 ? -7.436 9.910 15.216 1.00 96.12 183 THR A C 1
ATOM 1394 O O . THR A 1 183 ? -8.066 10.858 15.684 1.00 96.12 183 THR A O 1
ATOM 1397 N N . PHE A 1 184 ? -7.884 8.661 15.251 1.00 95.06 184 PHE A N 1
ATOM 1398 C CA . PHE A 1 184 ? -9.113 8.278 15.928 1.00 95.06 184 PHE A CA 1
ATOM 1399 C C . PHE A 1 184 ? -8.858 8.150 17.433 1.00 95.06 184 PHE A C 1
ATOM 1401 O O . PHE A 1 184 ? -7.985 7.394 17.855 1.00 95.06 184 PHE A O 1
ATOM 1408 N N . PHE A 1 185 ? -9.654 8.854 18.239 1.00 93.69 185 PHE A N 1
ATOM 1409 C CA . PHE A 1 185 ? -9.614 8.800 19.712 1.00 93.69 185 PHE A CA 1
ATOM 1410 C C . PHE A 1 185 ? -10.804 8.044 20.319 1.00 93.69 185 PHE A C 1
ATOM 1412 O O . PHE A 1 185 ? -10.933 7.911 21.533 1.00 93.69 185 PHE A O 1
ATOM 1419 N N . SER A 1 186 ? -11.713 7.562 19.476 1.00 92.88 186 SER A N 1
ATOM 1420 C CA . SER A 1 186 ? -12.875 6.779 19.875 1.00 92.88 186 SER A CA 1
ATOM 1421 C C . SER A 1 186 ? -13.227 5.776 18.782 1.00 92.88 186 SER A C 1
ATOM 1423 O O . SER A 1 186 ? -12.782 5.881 17.637 1.00 92.88 186 SER A O 1
ATOM 1425 N N . LYS A 1 187 ? -14.013 4.762 19.148 1.00 94.81 187 LYS A N 1
ATOM 1426 C CA . LYS A 1 187 ? -14.478 3.749 18.203 1.00 94.81 187 LYS A CA 1
ATOM 1427 C C . LYS A 1 187 ? -15.445 4.379 17.203 1.00 94.81 187 LYS A C 1
ATOM 1429 O O . LYS A 1 187 ? -16.484 4.900 17.601 1.00 94.81 187 LYS A O 1
ATOM 1434 N N . MET A 1 188 ? -15.150 4.252 15.915 1.00 95.75 188 MET A N 1
ATOM 1435 C CA . MET A 1 188 ? -16.033 4.681 14.829 1.00 95.75 188 MET A CA 1
ATOM 1436 C C . MET A 1 188 ? -16.273 3.537 13.843 1.00 95.75 188 MET A C 1
ATOM 1438 O O . MET A 1 188 ? -15.578 2.518 13.848 1.00 95.75 188 MET A O 1
ATOM 1442 N N . LYS A 1 189 ? -17.300 3.676 13.006 1.00 96.31 189 LYS A N 1
ATOM 1443 C CA . LYS A 1 189 ? -17.674 2.670 12.009 1.00 96.31 189 LYS A CA 1
ATOM 1444 C C . LYS A 1 189 ? -17.921 3.328 10.661 1.00 96.31 189 LYS A C 1
ATOM 1446 O O . LYS A 1 189 ? -18.352 4.474 10.619 1.00 96.31 189 LYS A O 1
ATOM 1451 N N . ARG A 1 190 ? -17.741 2.549 9.591 1.00 95.25 190 ARG A N 1
ATOM 1452 C CA . ARG A 1 190 ? -18.032 2.933 8.199 1.00 95.25 190 ARG A CA 1
ATOM 1453 C C . ARG A 1 190 ? -17.298 4.205 7.766 1.00 95.25 190 ARG A C 1
ATOM 1455 O O . ARG A 1 190 ? -17.897 5.092 7.170 1.00 95.25 190 ARG A O 1
ATOM 1462 N N . ILE A 1 191 ? -16.007 4.254 8.062 1.00 96.81 191 ILE A N 1
ATOM 1463 C CA . ILE A 1 191 ? -15.131 5.340 7.640 1.00 96.81 191 ILE A CA 1
ATOM 1464 C C . ILE A 1 191 ? -14.804 5.175 6.160 1.00 96.81 191 ILE A C 1
ATOM 1466 O O . ILE A 1 191 ? -14.447 4.081 5.713 1.00 96.81 191 ILE A O 1
ATOM 1470 N N . ASN A 1 192 ? -14.889 6.268 5.416 1.00 96.12 192 ASN A N 1
ATOM 1471 C CA . ASN A 1 192 ? -14.452 6.383 4.038 1.00 96.12 192 ASN A CA 1
ATOM 1472 C C . ASN A 1 192 ? -13.619 7.655 3.883 1.00 96.12 192 ASN A C 1
ATOM 1474 O O . ASN A 1 192 ? -14.103 8.697 3.441 1.00 96.12 192 ASN A O 1
ATOM 1478 N N . ALA A 1 193 ? -12.346 7.536 4.238 1.00 95.00 193 ALA A N 1
ATOM 1479 C CA . ALA A 1 193 ? -11.424 8.643 4.211 1.00 95.00 193 ALA A CA 1
ATOM 1480 C C . ALA A 1 193 ? -10.914 8.932 2.795 1.00 95.00 193 ALA A C 1
ATOM 1482 O O . ALA A 1 193 ? -10.360 8.049 2.132 1.00 95.00 193 ALA A O 1
ATOM 1483 N N . ARG A 1 194 ? -11.068 10.179 2.347 1.00 94.06 194 ARG A N 1
ATOM 1484 C CA . ARG A 1 194 ? -10.545 10.679 1.065 1.00 94.06 194 ARG A CA 1
ATOM 1485 C C . ARG A 1 194 ? -10.252 12.173 1.141 1.00 94.06 194 ARG A C 1
ATOM 1487 O O . ARG A 1 194 ? -10.842 12.880 1.957 1.00 94.06 194 ARG A O 1
ATOM 1494 N N . LEU A 1 195 ? -9.376 12.659 0.269 1.00 92.25 195 LEU A N 1
ATOM 1495 C CA . LEU A 1 195 ? -9.127 14.088 0.131 1.00 92.25 195 LEU A CA 1
ATOM 1496 C C . LEU A 1 195 ? -10.093 14.682 -0.904 1.00 92.25 195 LEU A C 1
ATOM 1498 O O . LEU A 1 195 ? -10.191 14.185 -2.022 1.00 92.25 195 LEU A O 1
ATOM 1502 N N . GLU A 1 196 ? -10.788 15.759 -0.553 1.00 90.88 196 GLU A N 1
ATOM 1503 C CA . GLU A 1 196 ? -11.640 16.514 -1.476 1.00 90.88 196 GLU A CA 1
ATOM 1504 C C . GLU A 1 196 ? -11.413 18.011 -1.232 1.00 90.88 196 GLU A C 1
ATOM 1506 O O . GLU A 1 196 ? -11.554 18.501 -0.111 1.00 90.88 196 GLU A O 1
ATOM 1511 N N . ASN A 1 197 ? -10.980 18.746 -2.263 1.00 86.56 197 ASN A N 1
ATOM 1512 C CA . ASN A 1 197 ? -10.614 20.170 -2.168 1.00 86.56 197 ASN A CA 1
ATOM 1513 C C . ASN A 1 197 ? -9.601 20.486 -1.044 1.00 86.56 197 ASN A C 1
ATOM 1515 O O . ASN A 1 197 ? -9.720 21.495 -0.349 1.00 86.56 197 ASN A O 1
ATOM 1519 N N . GLY A 1 198 ? -8.625 19.597 -0.822 1.00 80.69 198 GLY A N 1
ATOM 1520 C CA . GLY A 1 198 ? -7.606 19.754 0.225 1.00 80.69 198 GLY A CA 1
ATOM 1521 C C . GLY A 1 198 ? -8.084 19.445 1.647 1.00 80.69 198 GLY A C 1
ATOM 1522 O O . GLY A 1 198 ? -7.288 19.515 2.580 1.00 80.69 198 GLY A O 1
ATOM 1523 N N . LYS A 1 199 ? -9.360 19.085 1.830 1.00 85.94 199 LYS A N 1
ATOM 1524 C CA . LYS A 1 199 ? -9.924 18.688 3.122 1.00 85.94 199 LYS A CA 1
ATOM 1525 C C . LYS A 1 199 ? -10.068 17.174 3.188 1.00 85.94 199 LYS A C 1
ATOM 1527 O O . LYS A 1 199 ? -10.456 16.535 2.212 1.00 85.94 199 LYS A O 1
ATOM 1532 N N . LEU A 1 200 ? -9.766 16.612 4.354 1.00 88.81 200 LEU A N 1
ATOM 1533 C CA . LEU A 1 200 ? -10.028 15.208 4.635 1.00 88.81 200 LEU A CA 1
ATOM 1534 C C . LEU A 1 200 ? -11.515 15.034 4.949 1.00 88.81 200 LEU A C 1
ATOM 1536 O O . LEU A 1 200 ? -12.029 15.632 5.893 1.00 88.81 200 LEU A O 1
ATOM 1540 N N . LEU A 1 201 ? -12.185 14.214 4.151 1.00 89.38 201 LEU A N 1
ATOM 1541 C CA . LEU A 1 201 ? -13.524 13.708 4.427 1.00 89.38 201 LEU A CA 1
ATOM 1542 C C . LEU A 1 201 ? -13.394 12.310 5.016 1.00 89.38 201 LEU A C 1
ATOM 1544 O O . LEU A 1 201 ? -12.494 11.589 4.593 1.00 89.38 201 LEU A O 1
ATOM 1548 N N . LEU A 1 202 ? -14.258 11.958 5.971 1.00 86.88 202 LEU A N 1
ATOM 1549 C CA . LEU A 1 202 ? -14.279 10.681 6.694 1.00 86.88 202 LEU A CA 1
ATOM 1550 C C . LEU A 1 202 ? -15.605 9.948 6.505 1.00 86.88 202 LEU A C 1
ATOM 1552 O O . LEU A 1 202 ? -16.643 10.636 6.385 1.00 86.88 202 LEU A O 1
#

pLDDT: mean 84.32, std 13.7, range [42.34, 98.06]

Foldseek 3Di:
DPLVVQQVVVVCCLVPVVVCQLVVLVVVLVVVVPPDPDPVPPLSVVSCVLCVCSNVVVVVVSDVVSVVVSVVVVCVSCVVDPPPPPQQEAEAAEEECEEEEGAHEYEHNHQFYYQYEYYYQYEYETAHEYAHYEYEYAAEYHYAEYYDQVGGQYEYEYEQNHKYWYQKYAFNYWYYYHPDIDGDHGIDGGDIWHADPNDTDD

Sequence (202 aa):
MSSDQFNYVLKNLLNSSNKNLPLTVYEVLYAFKKGNYDIQDELVLSLMKKTGSLMGHYCDIPDMKCLCRISSEMKHLLSGRKSTPVKGDVILNDITNCEVSALGNISVIGKGCINSTLYSKGKVFAKGLVRGGQIIAEKGIEINTAGTERGSKLLLEVPGDGYIKIQTVYTDTMIKVGPVSYTFFSKMKRINARLENGKLLL

Secondary structure (DSSP, 8-state):
--HHHHHHHHHHHHHHH-TTHHHHHHHHHHHHHHS-S----HHHHHHHHHHGGGTT-GGG--SHHHHHHHHHHHHHHHHT---------EEES-EES-EEEESS-EEE-SSEEEEEEEEESSEEEEEEEEEEEEEEESSEEEEEEES-TT---EEEEE-TT-EEEEEEE-TTEEEEETTEEEE--S-EEEEEEEEETTEEE-